Protein AF-A0A922MUN5-F1 (afdb_monomer)

Mean predicted aligned error: 14.91 Å

Nearest PDB structures (foldseek):
  6inr-assembly1_A  TM=4.573E-01  e=9.441E-01  Candidatus Phytoplasma australasiaticum subsp. taiwanense
  1k04-assembly1_A-2  TM=4.665E-01  e=8.458E-01  Homo sapiens

Sequence (350 aa):
MGKPGGRVTRGLVDGVGYLANSLFGVLDERFATQYKKDIETLHNNRDHLLNLIKSQTSIIEAHNNILKRNEEAMNSQFNLLEQHLNATENYLKKLNEAVQQDEALNYFNIMALTSSTILSKLRHIQQMLLDTAINIHHGHVDTRLLPQNQLFQELNIISGQLPQQLSLPVDNIQNQLADIYKLLEVKSRLFDKYFIIEITLPLTGDTPFTIYKTIPIPMIKNNNQSITMKTNSEYVAVNVRKETYMQLTNSDLEHCIKIEPRTYVCSLNKPTRNMRNHQIPCEIGAITNITLSKCIYTSESCNNKWITLQKPNTWLYVCCTDCQLQIICEGRMTTKAIRSTGILEAKKDA

InterPro domains:
  IPR022048 Envelope fusion protein-like [PF12259] (7-131)
  IPR022048 Envelope fusion protein-like [PF12259] (132-346)

Organism: Spodoptera exigua (NCBI:txid7107)

pLDDT: mean 75.35, std 16.23, range [30.28, 93.56]

Structure (mmCIF, N/CA/C/O backbone):
data_AF-A0A922MUN5-F1
#
_entry.id   AF-A0A922MUN5-F1
#
loop_
_atom_site.group_PDB
_atom_site.id
_atom_site.type_symbol
_atom_site.label_atom_id
_atom_site.label_alt_id
_atom_site.label_comp_id
_atom_site.label_asym_id
_atom_site.label_entity_id
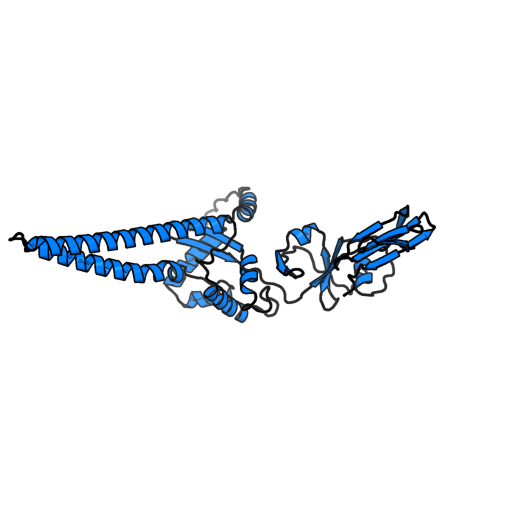_atom_site.label_seq_id
_atom_site.pdbx_PDB_ins_code
_atom_site.Cartn_x
_atom_site.Cartn_y
_atom_site.Cartn_z
_atom_site.occupancy
_atom_site.B_iso_or_equiv
_atom_site.auth_seq_id
_atom_site.auth_comp_id
_atom_site.auth_asym_id
_atom_site.auth_atom_id
_atom_site.pdbx_PDB_model_num
ATOM 1 N N . MET A 1 1 ? 29.794 23.102 46.282 1.00 34.09 1 MET A N 1
ATOM 2 C CA . MET A 1 1 ? 30.516 22.755 45.035 1.00 34.09 1 MET A CA 1
ATOM 3 C C . MET A 1 1 ? 31.206 21.421 45.266 1.00 34.09 1 MET A C 1
ATOM 5 O O . MET A 1 1 ? 31.952 21.342 46.222 1.00 34.09 1 MET A O 1
ATOM 9 N N . GLY A 1 2 ? 31.006 20.314 44.565 1.00 34.59 2 GLY A N 1
ATOM 10 C CA . GLY A 1 2 ? 30.075 19.858 43.537 1.00 34.59 2 GLY A CA 1
ATOM 11 C C . GLY A 1 2 ? 30.327 18.341 43.457 1.00 34.59 2 GLY A C 1
ATOM 12 O O . GLY A 1 2 ? 31.483 17.928 43.406 1.00 34.59 2 GLY A O 1
ATOM 13 N N . LYS A 1 3 ? 29.284 17.508 43.576 1.00 31.95 3 LYS A N 1
ATOM 14 C CA . LYS A 1 3 ? 29.413 16.037 43.557 1.00 31.95 3 LYS A CA 1
ATOM 15 C C . LYS A 1 3 ? 29.781 15.557 42.140 1.00 31.95 3 LYS A C 1
ATOM 17 O O . LYS A 1 3 ? 29.146 16.033 41.199 1.00 31.95 3 LYS A O 1
ATOM 22 N N . PRO A 1 4 ? 30.708 14.598 41.953 1.00 34.88 4 PRO A N 1
ATOM 23 C CA . PRO A 1 4 ? 30.899 13.960 40.658 1.00 34.88 4 PRO A CA 1
ATOM 24 C C . PRO A 1 4 ? 29.798 12.919 40.425 1.00 34.88 4 PRO A C 1
ATOM 26 O O . PRO A 1 4 ? 29.504 12.096 41.293 1.00 34.88 4 PRO A O 1
ATOM 29 N N . GLY A 1 5 ? 29.172 13.001 39.251 1.00 33.09 5 GLY A N 1
ATOM 30 C CA . GLY A 1 5 ? 28.066 12.154 38.821 1.00 33.09 5 GLY A CA 1
ATOM 31 C C . GLY A 1 5 ? 28.480 10.712 38.532 1.00 33.09 5 GLY A C 1
ATOM 32 O O . GLY A 1 5 ? 29.537 10.445 37.958 1.00 33.09 5 GLY A O 1
ATOM 33 N N . GLY A 1 6 ? 27.601 9.785 38.916 1.00 31.17 6 GLY A N 1
ATOM 34 C CA . GLY A 1 6 ? 27.684 8.377 38.550 1.00 31.17 6 GLY A CA 1
ATOM 35 C C . GLY A 1 6 ? 27.505 8.190 37.044 1.00 31.17 6 GLY A C 1
ATOM 36 O O . GLY A 1 6 ? 26.573 8.708 36.432 1.00 31.17 6 GLY A O 1
ATOM 37 N N . ARG A 1 7 ? 28.436 7.449 36.449 1.00 32.41 7 ARG A N 1
ATOM 38 C CA . ARG A 1 7 ? 28.491 7.098 35.031 1.00 32.41 7 ARG A CA 1
ATOM 39 C C . ARG A 1 7 ? 27.521 5.942 34.764 1.00 32.41 7 ARG A C 1
ATOM 41 O O . ARG A 1 7 ? 27.768 4.831 35.220 1.00 32.41 7 ARG A O 1
ATOM 48 N N . VAL A 1 8 ? 26.439 6.191 34.026 1.00 39.06 8 VAL A N 1
ATOM 49 C CA . VAL A 1 8 ? 25.538 5.132 33.537 1.00 39.06 8 VAL A CA 1
ATOM 50 C C . VAL A 1 8 ? 26.217 4.412 32.372 1.00 39.06 8 VAL A C 1
ATOM 52 O O . VAL A 1 8 ? 26.585 5.025 31.366 1.00 39.06 8 VAL A O 1
ATOM 55 N N . THR A 1 9 ? 26.423 3.109 32.522 1.00 34.62 9 THR A N 1
ATOM 56 C CA . THR A 1 9 ? 26.950 2.216 31.489 1.00 34.62 9 THR A CA 1
ATOM 57 C C . THR A 1 9 ? 25.904 2.028 30.387 1.00 34.62 9 THR A C 1
ATOM 59 O O . THR A 1 9 ? 24.801 1.547 30.627 1.00 34.62 9 THR A O 1
ATOM 62 N N . ARG A 1 10 ? 26.240 2.428 29.153 1.00 37.12 10 ARG A N 1
ATOM 63 C CA . ARG A 1 10 ? 25.410 2.189 27.962 1.00 37.12 10 ARG A CA 1
ATOM 64 C C . ARG A 1 10 ? 25.515 0.714 27.571 1.00 37.12 10 ARG A C 1
ATOM 66 O O . ARG A 1 10 ? 26.475 0.315 26.916 1.00 37.12 10 ARG A O 1
ATOM 73 N N . GLY A 1 11 ? 24.557 -0.083 28.038 1.00 30.75 11 GLY A N 1
ATOM 74 C CA . GLY A 1 11 ? 24.383 -1.479 27.651 1.00 30.75 11 GLY A CA 1
ATOM 75 C C . GLY A 1 11 ? 23.870 -1.610 26.216 1.00 30.75 11 GLY A C 1
ATOM 76 O O . GLY A 1 11 ? 23.035 -0.834 25.759 1.00 30.75 11 GLY A O 1
ATOM 77 N N . LEU A 1 12 ? 24.391 -2.615 25.522 1.00 35.00 12 LEU A N 1
ATOM 78 C CA . LEU A 1 12 ? 24.186 -2.967 24.117 1.00 35.00 12 LEU A CA 1
ATOM 79 C C . LEU A 1 12 ? 22.788 -3.586 23.845 1.00 35.00 12 LEU A C 1
ATOM 81 O O . LEU A 1 12 ? 22.695 -4.637 23.221 1.00 35.00 12 LEU A O 1
ATOM 85 N N . VAL A 1 13 ? 21.705 -2.984 24.359 1.00 38.22 13 VAL A N 1
ATOM 86 C CA . VAL A 1 13 ? 20.351 -3.596 24.395 1.00 38.22 13 VAL A CA 1
ATOM 87 C C . VAL A 1 13 ? 19.270 -2.757 23.685 1.00 38.22 13 VAL A C 1
ATOM 89 O O . VAL A 1 13 ? 18.105 -3.120 23.702 1.00 38.22 13 VAL A O 1
ATOM 92 N N . ASP A 1 14 ? 19.618 -1.680 22.976 1.00 34.56 14 ASP A N 1
ATOM 93 C CA . ASP A 1 14 ? 18.612 -0.856 22.260 1.00 34.56 14 ASP A CA 1
ATOM 94 C C . ASP A 1 14 ? 18.357 -1.326 20.804 1.00 34.56 14 ASP A C 1
ATOM 96 O O . ASP A 1 14 ? 17.424 -0.878 20.147 1.00 34.56 14 ASP A O 1
ATOM 100 N N . GLY A 1 15 ? 19.169 -2.256 20.276 1.00 34.44 15 GLY A N 1
ATOM 101 C CA . GLY A 1 15 ? 19.071 -2.715 18.878 1.00 34.44 15 GLY A CA 1
ATOM 102 C C . GLY A 1 15 ? 18.116 -3.892 18.639 1.00 34.44 15 GLY A C 1
ATOM 103 O O . GLY A 1 15 ? 17.514 -3.994 17.574 1.00 34.44 15 GLY A O 1
ATOM 104 N N . VAL A 1 16 ? 17.950 -4.778 19.628 1.00 36.53 16 VAL A N 1
ATOM 105 C CA . VAL A 1 16 ? 17.113 -5.989 19.495 1.00 36.53 16 VAL A CA 1
ATOM 106 C C . VAL A 1 16 ? 15.641 -5.688 19.798 1.00 36.53 16 VAL A C 1
ATOM 108 O O . VAL A 1 16 ? 14.759 -6.246 19.149 1.00 36.53 16 VAL A O 1
ATOM 111 N N . GLY A 1 17 ? 15.364 -4.746 20.708 1.00 30.28 17 GLY A N 1
ATOM 112 C CA . GLY A 1 17 ? 13.998 -4.296 20.998 1.00 30.28 17 GLY A CA 1
ATOM 113 C C . GLY A 1 17 ? 13.318 -3.651 19.787 1.00 30.28 17 GLY A C 1
ATOM 114 O O . GLY A 1 17 ? 12.161 -3.941 19.504 1.00 30.28 17 GLY A O 1
ATOM 115 N N . TYR A 1 18 ? 14.054 -2.859 19.003 1.00 35.09 18 TYR A N 1
ATOM 116 C CA . TYR A 1 18 ? 13.505 -2.161 17.836 1.00 35.09 18 TYR A CA 1
ATOM 117 C C . TYR A 1 18 ? 13.064 -3.119 16.713 1.00 35.09 18 TYR A C 1
ATOM 119 O O . TYR A 1 18 ? 12.024 -2.914 16.089 1.00 35.09 18 TYR A O 1
ATOM 127 N N . LEU A 1 19 ? 13.819 -4.203 16.492 1.00 35.34 19 LEU A N 1
ATOM 128 C CA . LEU A 1 19 ? 13.494 -5.219 15.484 1.00 35.34 19 LEU A CA 1
ATOM 129 C C . LEU A 1 19 ? 12.330 -6.125 15.915 1.00 35.34 19 LEU A C 1
ATOM 131 O O . LEU A 1 19 ? 11.520 -6.512 15.077 1.00 35.34 19 LEU A O 1
ATOM 135 N N . ALA A 1 20 ? 12.200 -6.418 17.213 1.00 32.72 20 ALA A N 1
ATOM 136 C CA . ALA A 1 20 ? 11.061 -7.169 17.742 1.00 32.72 20 ALA A CA 1
ATOM 137 C C . ALA A 1 20 ? 9.752 -6.352 17.694 1.00 32.72 20 ALA A C 1
ATOM 139 O O . ALA A 1 20 ? 8.697 -6.894 17.368 1.00 32.72 20 ALA A O 1
ATOM 140 N N . ASN A 1 21 ? 9.809 -5.037 17.926 1.00 43.62 21 ASN A N 1
ATOM 141 C CA . ASN A 1 21 ? 8.623 -4.169 17.925 1.00 43.62 21 ASN A CA 1
ATOM 142 C C . ASN A 1 21 ? 7.917 -4.107 16.559 1.00 43.62 21 ASN A C 1
ATOM 144 O O . ASN A 1 21 ? 6.692 -4.014 16.502 1.00 43.62 21 ASN A O 1
ATOM 148 N N . SER A 1 22 ? 8.673 -4.201 15.459 1.00 40.44 22 SER A N 1
ATOM 149 C CA . SER A 1 22 ? 8.108 -4.221 14.103 1.00 40.44 22 SER A CA 1
ATOM 150 C C . SER A 1 22 ? 7.504 -5.574 13.716 1.00 40.44 22 SER A C 1
ATOM 152 O O . SER A 1 22 ? 6.628 -5.602 12.858 1.00 40.44 22 SER A O 1
ATOM 154 N N . LEU A 1 23 ? 7.966 -6.682 14.310 1.00 35.25 23 LEU A N 1
ATOM 155 C CA . LEU A 1 23 ? 7.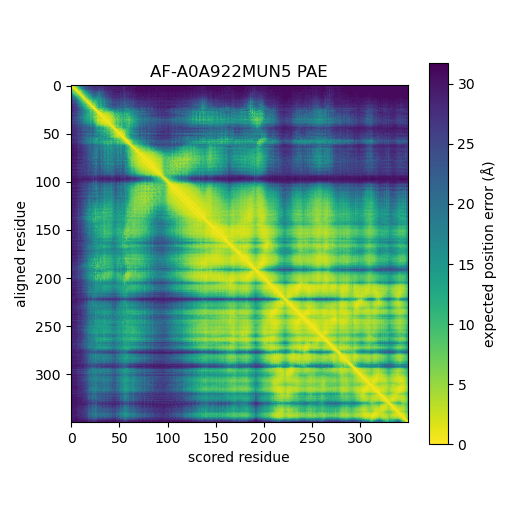516 -8.035 13.958 1.00 35.25 23 LEU A CA 1
ATOM 156 C C . LEU A 1 23 ? 6.320 -8.523 14.791 1.00 35.25 23 LEU A C 1
ATOM 158 O O . LEU A 1 23 ? 5.617 -9.428 14.357 1.00 35.25 23 LEU A O 1
ATOM 162 N N . PHE A 1 24 ? 6.106 -7.949 15.980 1.00 40.88 24 PHE A N 1
ATOM 163 C CA . PHE A 1 24 ? 5.135 -8.457 16.961 1.00 40.88 24 PHE A CA 1
ATOM 164 C C . PHE A 1 24 ? 4.047 -7.448 17.364 1.00 40.88 24 PHE A C 1
ATOM 166 O O . PHE A 1 24 ? 3.295 -7.708 18.300 1.00 40.88 24 PHE A O 1
ATOM 173 N N . GLY A 1 25 ? 3.960 -6.287 16.702 1.00 42.75 25 GLY A N 1
ATOM 174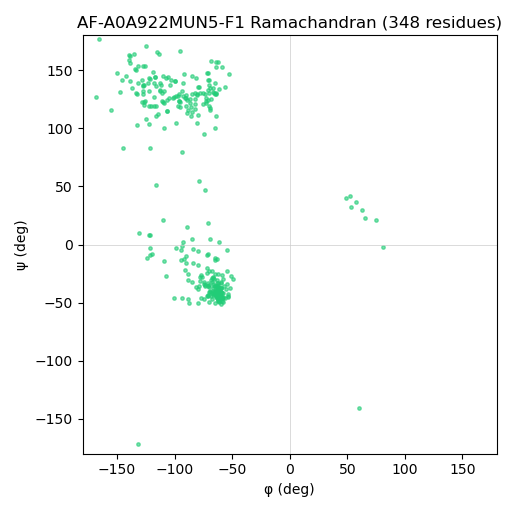 C CA . GLY A 1 25 ? 2.900 -5.300 16.967 1.00 42.75 25 GLY A CA 1
ATOM 175 C C . GLY A 1 25 ? 2.950 -4.667 18.368 1.00 42.75 25 GLY A C 1
ATOM 176 O O . GLY A 1 25 ? 1.934 -4.182 18.871 1.00 42.75 25 GLY A O 1
ATOM 177 N N . VAL A 1 26 ? 4.120 -4.678 19.017 1.00 51.03 26 VAL A N 1
ATOM 178 C CA . VAL A 1 26 ? 4.314 -4.157 20.378 1.00 51.03 26 VAL A CA 1
ATOM 179 C C . VAL A 1 26 ? 4.605 -2.656 20.323 1.00 51.03 26 VAL A C 1
ATOM 181 O O . VAL A 1 26 ? 5.537 -2.213 19.651 1.00 51.03 26 VAL A O 1
ATOM 184 N N . LEU A 1 27 ? 3.807 -1.869 21.050 1.00 47.41 27 LEU A N 1
ATOM 185 C CA . LEU A 1 27 ? 3.973 -0.417 21.170 1.00 47.41 27 LEU A CA 1
ATOM 186 C C . LEU A 1 27 ? 5.282 -0.057 21.900 1.00 47.41 27 LEU A C 1
ATOM 188 O O . LEU A 1 27 ? 5.537 -0.548 23.009 1.00 47.41 27 LEU A O 1
ATOM 192 N N . ASP A 1 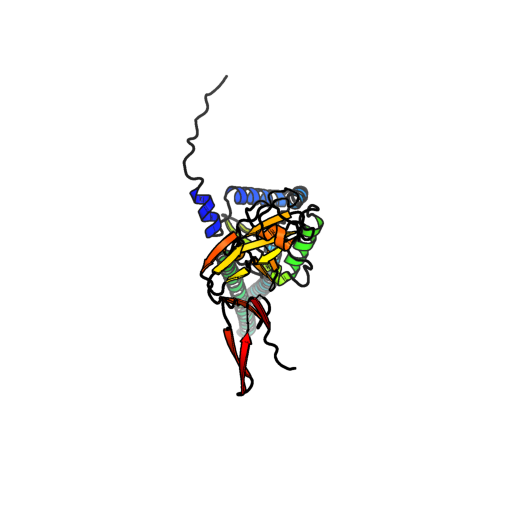28 ? 6.072 0.847 21.311 1.00 60.38 28 ASP A N 1
ATOM 193 C CA . ASP A 1 28 ? 7.330 1.353 21.881 1.00 60.38 28 ASP A CA 1
ATOM 194 C C . ASP A 1 28 ? 7.110 1.955 23.281 1.00 60.38 28 ASP A C 1
ATOM 196 O O . ASP A 1 28 ? 6.158 2.693 23.523 1.00 60.38 28 ASP A O 1
ATOM 200 N N . GLU A 1 29 ? 7.994 1.639 24.228 1.00 55.75 29 GLU A N 1
ATOM 201 C CA . GLU A 1 29 ? 7.862 2.033 25.636 1.00 55.75 29 GLU A CA 1
ATOM 202 C C . GLU A 1 29 ? 7.867 3.548 25.865 1.00 55.75 29 GLU A C 1
ATOM 204 O O . GLU A 1 29 ? 7.135 4.042 26.729 1.00 55.75 29 GLU A O 1
ATOM 209 N N . ARG A 1 30 ? 8.637 4.306 25.079 1.00 60.25 30 ARG A N 1
ATOM 210 C CA . ARG A 1 30 ? 8.709 5.768 25.207 1.00 60.25 30 ARG A CA 1
ATOM 211 C C . ARG A 1 30 ? 7.414 6.399 24.708 1.00 60.25 30 ARG A C 1
ATOM 213 O O . ARG A 1 30 ? 6.853 7.250 25.395 1.00 60.25 30 ARG A O 1
ATOM 220 N N . PHE A 1 31 ? 6.911 5.922 23.568 1.00 59.31 31 PHE A N 1
ATOM 221 C CA . PHE A 1 31 ? 5.616 6.338 23.026 1.00 59.31 31 PHE A CA 1
ATOM 222 C C . PHE A 1 31 ? 4.478 5.994 23.986 1.00 59.31 31 PHE A C 1
ATOM 224 O O . PHE A 1 31 ? 3.677 6.853 24.340 1.00 59.31 31 PHE A O 1
ATOM 231 N N . ALA A 1 32 ? 4.449 4.765 24.488 1.00 58.78 32 ALA A N 1
ATOM 232 C CA . ALA A 1 32 ? 3.386 4.291 25.358 1.00 58.78 32 ALA A CA 1
ATOM 233 C C . ALA A 1 32 ? 3.333 5.055 26.702 1.00 58.78 32 ALA A C 1
ATOM 235 O O . ALA A 1 32 ? 2.255 5.352 27.218 1.00 58.78 32 ALA A O 1
ATOM 236 N N . THR A 1 33 ? 4.495 5.435 27.245 1.00 65.06 33 THR A N 1
ATOM 237 C CA . THR A 1 33 ? 4.592 6.262 28.460 1.00 65.06 33 THR A CA 1
ATOM 238 C C . THR A 1 33 ? 4.123 7.698 28.215 1.00 65.06 33 THR A C 1
ATOM 240 O O . THR A 1 33 ? 3.431 8.271 29.059 1.00 65.06 33 THR A O 1
ATOM 243 N N . GLN A 1 34 ? 4.460 8.271 27.055 1.00 68.00 34 GLN A N 1
ATOM 244 C CA . GLN A 1 34 ? 4.007 9.602 26.653 1.00 68.00 34 GLN A CA 1
ATOM 245 C C . GLN A 1 34 ? 2.478 9.643 26.498 1.00 68.00 34 GLN A C 1
ATOM 247 O O . GLN A 1 34 ? 1.835 10.495 27.104 1.00 68.00 34 GLN A O 1
ATOM 252 N N . TYR A 1 35 ? 1.879 8.654 25.827 1.00 66.75 35 TYR A N 1
ATOM 253 C CA . TYR A 1 35 ? 0.423 8.560 25.677 1.00 66.75 35 TYR A CA 1
ATOM 254 C C . TYR A 1 35 ? -0.319 8.384 26.999 1.00 66.75 35 TYR A C 1
ATOM 256 O O . TYR A 1 35 ? -1.348 9.022 27.209 1.00 66.75 35 TYR A O 1
ATOM 264 N N . LYS A 1 36 ? 0.203 7.567 27.925 1.00 66.38 36 LYS A N 1
ATOM 265 C CA . LYS A 1 36 ? -0.374 7.453 29.273 1.00 66.38 36 LYS A CA 1
ATOM 266 C C . LYS A 1 36 ? -0.447 8.824 29.949 1.00 66.38 36 LYS A C 1
ATOM 268 O O . LYS A 1 36 ? -1.486 9.188 30.495 1.00 66.38 36 LYS A O 1
ATOM 273 N N . LYS A 1 37 ? 0.640 9.595 29.873 1.00 69.69 37 LYS A N 1
ATOM 274 C CA . LYS A 1 37 ? 0.702 10.950 30.424 1.00 69.69 37 LYS A CA 1
ATOM 275 C C . LYS A 1 37 ? -0.269 11.895 29.714 1.00 69.69 37 LYS A C 1
ATOM 277 O O . LYS A 1 37 ? -0.914 12.702 30.379 1.00 69.69 37 LYS A O 1
ATOM 282 N N . ASP A 1 38 ? -0.403 11.789 28.396 1.00 64.12 38 ASP A N 1
ATOM 283 C CA . ASP A 1 38 ? -1.321 12.620 27.613 1.00 64.12 38 ASP A CA 1
ATOM 284 C C . ASP A 1 38 ? -2.792 12.320 27.941 1.00 64.12 38 ASP A C 1
ATOM 286 O O . ASP A 1 38 ? -3.563 13.258 28.139 1.00 64.12 38 ASP A O 1
ATOM 290 N N . ILE A 1 39 ? -3.164 11.047 28.126 1.00 62.94 39 ILE A N 1
ATOM 291 C CA . ILE A 1 39 ? -4.498 10.620 28.590 1.00 62.94 39 ILE A CA 1
ATOM 292 C C . ILE A 1 39 ? -4.788 11.159 30.000 1.00 62.94 39 ILE A C 1
ATOM 294 O O . ILE A 1 39 ? -5.838 11.758 30.236 1.00 62.94 39 ILE A O 1
ATOM 298 N N . GLU A 1 40 ? -3.841 11.012 30.933 1.00 65.81 40 GLU A N 1
ATOM 299 C CA . GLU A 1 40 ? -3.965 11.539 32.301 1.00 65.81 40 GLU A CA 1
ATOM 300 C C . GLU A 1 40 ? -4.052 13.080 32.325 1.00 65.81 40 GLU A C 1
ATOM 302 O O . GLU A 1 40 ? -4.720 13.659 33.185 1.00 65.81 40 GLU A O 1
ATOM 307 N N . THR A 1 41 ? -3.420 13.762 31.365 1.00 61.09 41 THR A N 1
ATOM 308 C CA . THR A 1 41 ? -3.437 15.231 31.255 1.00 61.09 41 THR A CA 1
ATOM 309 C C . THR A 1 41 ? -4.717 15.743 30.583 1.00 61.09 41 THR A C 1
ATOM 311 O O . THR A 1 41 ? -5.262 16.753 31.024 1.00 61.09 41 THR A O 1
ATOM 314 N N . LEU A 1 42 ? -5.254 15.038 29.579 1.00 58.19 42 LEU A N 1
ATOM 315 C CA . LEU A 1 42 ? -6.521 15.373 28.906 1.00 58.19 42 LEU A CA 1
ATOM 316 C C . LEU A 1 42 ? -7.726 15.317 29.837 1.00 58.19 42 LEU A C 1
ATOM 318 O O . LEU A 1 42 ? -8.614 16.160 29.731 1.00 58.19 42 LEU A O 1
ATOM 322 N N . HIS A 1 43 ? -7.734 14.365 30.774 1.00 54.97 43 HIS A N 1
ATOM 323 C CA . HIS A 1 43 ? -8.772 14.282 31.800 1.00 54.97 43 HIS A CA 1
ATOM 324 C C . HIS A 1 43 ? -8.851 15.566 32.648 1.00 54.97 43 HIS A C 1
ATOM 326 O O . HIS A 1 43 ? -9.911 15.911 33.163 1.00 54.97 43 HIS A O 1
ATOM 332 N N . ASN A 1 44 ? -7.738 16.302 32.746 1.00 54.22 44 ASN A N 1
ATOM 333 C CA . ASN A 1 44 ? -7.591 17.474 33.602 1.00 54.22 44 ASN A CA 1
ATOM 334 C C . ASN A 1 44 ? -7.508 18.808 32.835 1.00 54.22 44 ASN A C 1
ATOM 336 O O . ASN A 1 44 ? -7.629 19.860 33.462 1.00 54.22 44 ASN A O 1
ATOM 340 N N . ASN A 1 45 ? -7.282 18.813 31.511 1.00 52.94 45 ASN A N 1
ATOM 341 C CA . ASN A 1 45 ? -7.047 20.051 30.763 1.00 52.94 45 ASN A CA 1
ATOM 342 C C . ASN A 1 45 ? -7.398 19.954 29.259 1.00 52.94 45 ASN A C 1
ATOM 344 O O . ASN A 1 45 ? -6.751 19.231 28.500 1.00 52.94 45 ASN A O 1
ATOM 348 N N . ARG A 1 46 ? -8.396 20.732 28.807 1.00 44.38 46 ARG A N 1
ATOM 349 C CA . ARG A 1 46 ? -8.892 20.740 27.411 1.00 44.38 46 ARG A CA 1
ATOM 350 C C . ARG A 1 46 ? -7.926 21.380 26.405 1.00 44.38 46 ARG A C 1
ATOM 352 O O . ARG A 1 46 ? -7.957 21.005 25.236 1.00 44.38 46 ARG A O 1
ATOM 359 N N . ASP A 1 47 ? -7.036 22.274 26.836 1.00 50.84 47 ASP A N 1
ATOM 360 C CA . ASP A 1 47 ? -6.081 22.949 25.938 1.00 50.84 47 ASP A CA 1
ATOM 361 C C . ASP A 1 47 ? -4.984 22.007 25.409 1.00 50.84 47 ASP A C 1
ATOM 363 O O . ASP A 1 47 ? -4.420 22.232 24.337 1.00 50.84 47 ASP A O 1
ATOM 367 N N . HIS A 1 48 ? -4.716 20.902 26.116 1.00 51.94 48 HIS A N 1
ATOM 368 C CA . HIS A 1 48 ? -3.760 19.872 25.688 1.00 51.94 48 HIS A CA 1
ATOM 369 C C . HIS A 1 48 ? -4.226 19.130 24.426 1.00 51.94 48 HIS A C 1
ATOM 371 O O . HIS A 1 48 ? -3.417 18.729 23.592 1.00 51.94 48 HIS A O 1
ATOM 377 N N . LEU A 1 49 ? -5.544 19.045 24.230 1.00 48.44 49 LEU A N 1
ATOM 378 C CA . LEU A 1 49 ? -6.180 18.433 23.063 1.00 48.44 49 LEU A CA 1
ATOM 379 C C . LEU A 1 49 ? -5.807 19.184 21.773 1.00 48.44 49 LEU A C 1
ATOM 381 O O . LEU A 1 49 ? -5.501 18.560 20.761 1.00 48.44 49 LEU A O 1
ATOM 385 N N . LEU A 1 50 ? -5.707 20.518 21.826 1.00 44.31 50 LEU A N 1
ATOM 386 C CA . LEU A 1 50 ? -5.266 21.334 20.688 1.00 44.31 50 LEU A CA 1
ATOM 387 C C . LEU A 1 50 ? -3.797 21.088 20.315 1.00 44.31 50 LEU A C 1
ATOM 389 O O . LEU A 1 50 ? -3.436 21.239 19.150 1.00 44.31 50 LEU A O 1
ATOM 393 N N . ASN A 1 51 ? -2.946 20.713 21.272 1.00 55.19 51 ASN A N 1
ATOM 394 C CA . ASN A 1 51 ? -1.539 20.408 21.006 1.00 55.19 51 ASN A CA 1
ATOM 395 C C . ASN A 1 51 ? -1.352 19.004 20.415 1.00 55.19 51 ASN A C 1
ATOM 397 O O . ASN A 1 51 ? -0.523 18.844 19.524 1.00 55.19 51 ASN A O 1
ATOM 401 N N . LEU A 1 52 ? -2.152 18.025 20.846 1.00 51.50 52 LEU A N 1
ATOM 402 C CA . LEU A 1 52 ? -2.155 16.663 20.288 1.00 51.50 52 LEU A CA 1
ATOM 403 C C . LEU A 1 52 ? -2.718 16.632 18.862 1.00 51.50 52 LEU A C 1
ATOM 405 O O . LEU A 1 52 ? -2.141 16.026 17.962 1.00 51.50 52 LEU A O 1
ATOM 409 N N . ILE A 1 53 ? -3.784 17.396 18.624 1.00 50.19 53 ILE A N 1
ATOM 410 C CA . ILE A 1 53 ? -4.317 17.632 17.281 1.00 50.19 53 ILE A CA 1
ATOM 411 C C . ILE A 1 53 ? -3.234 18.251 16.374 1.00 50.19 53 ILE A C 1
ATOM 413 O O . ILE A 1 53 ? -2.997 17.772 15.268 1.00 50.19 53 ILE A O 1
ATOM 417 N N . LYS A 1 54 ? -2.498 19.265 16.858 1.00 50.31 54 LYS A N 1
ATOM 418 C CA . LYS A 1 54 ? -1.368 19.868 16.120 1.00 50.31 54 LYS A CA 1
ATOM 419 C C . LYS A 1 54 ? -0.218 18.893 15.840 1.00 50.31 54 LYS A C 1
ATOM 421 O O . LYS A 1 54 ? 0.509 19.110 14.875 1.00 50.31 54 LYS A O 1
ATOM 426 N N . SER A 1 55 ? -0.039 17.844 16.646 1.00 52.84 55 SER A N 1
ATOM 427 C CA . SER A 1 55 ? 0.960 16.790 16.417 1.00 52.84 55 SER A CA 1
ATOM 428 C C . SER A 1 55 ? 0.445 15.630 15.560 1.00 52.84 55 SER A C 1
ATOM 430 O O . SER A 1 55 ? 1.097 14.591 15.518 1.00 52.84 55 SER A O 1
ATOM 432 N N . GLN A 1 56 ? -0.689 15.803 14.864 1.00 53.75 56 GLN A N 1
ATOM 433 C CA . GLN A 1 56 ? -1.316 14.782 14.010 1.00 53.75 56 GLN A CA 1
ATOM 434 C C . GLN A 1 56 ? -1.756 13.535 14.791 1.00 53.75 56 GLN A C 1
ATOM 436 O O . GLN A 1 56 ? -1.791 12.427 14.261 1.00 53.75 56 GLN A O 1
ATOM 441 N N . THR A 1 57 ? -2.097 13.713 16.066 1.00 58.22 57 THR A N 1
ATOM 442 C CA . THR A 1 57 ? -2.501 12.637 16.965 1.00 58.22 57 THR A CA 1
ATOM 443 C C . THR A 1 57 ? -3.949 12.854 17.389 1.00 58.22 57 THR A C 1
ATOM 445 O O . THR A 1 57 ? -4.246 13.776 18.147 1.00 58.22 57 THR A O 1
ATOM 448 N N . SER A 1 58 ? -4.857 11.998 16.913 1.00 56.59 58 SER A N 1
ATOM 449 C CA . SER A 1 58 ? -6.230 11.949 17.429 1.00 56.59 58 SER A CA 1
ATOM 450 C C . SER A 1 58 ? -6.329 10.894 18.526 1.00 56.59 58 SER A C 1
ATOM 452 O O . SER A 1 58 ? -5.843 9.774 18.365 1.00 56.59 58 SER A O 1
ATOM 454 N N . ILE A 1 59 ? -6.942 11.254 19.654 1.00 59.69 59 ILE A N 1
ATOM 455 C CA . ILE A 1 59 ? -7.182 10.329 20.763 1.00 59.69 59 ILE A CA 1
ATOM 456 C C . ILE A 1 59 ? -8.659 9.981 20.774 1.00 59.69 59 ILE A C 1
ATOM 458 O O . ILE A 1 59 ? -9.517 10.825 21.031 1.00 59.69 59 ILE A O 1
ATOM 462 N N . ILE A 1 60 ? -8.929 8.705 20.523 1.00 56.97 60 ILE A N 1
ATOM 463 C CA . ILE A 1 60 ? -10.270 8.144 20.502 1.00 56.97 60 ILE A CA 1
ATOM 464 C C . ILE A 1 60 ? -10.458 7.302 21.758 1.00 56.97 60 ILE A C 1
ATOM 466 O O . ILE A 1 60 ? -9.823 6.262 21.930 1.00 56.97 60 ILE A O 1
ATOM 470 N N . GLU A 1 61 ? -11.368 7.720 22.631 1.00 57.00 61 GLU A N 1
ATOM 471 C CA . GLU A 1 61 ? -11.755 6.906 23.777 1.00 57.00 61 GLU A CA 1
ATOM 472 C C . GLU A 1 61 ? -12.769 5.835 23.341 1.00 57.00 61 GLU A C 1
ATOM 474 O O . GLU A 1 61 ? -13.951 6.111 23.116 1.00 57.00 61 GLU A O 1
ATOM 479 N N . ALA A 1 62 ? -12.311 4.584 23.228 1.00 50.75 62 ALA A N 1
ATOM 480 C CA . ALA A 1 62 ? -13.140 3.444 22.818 1.00 50.75 62 ALA A CA 1
ATOM 481 C C . ALA A 1 62 ? -14.298 3.128 23.792 1.00 50.75 62 ALA A C 1
ATOM 483 O O . ALA A 1 62 ? -15.229 2.403 23.419 1.00 50.75 62 ALA A O 1
ATOM 484 N N . HIS A 1 63 ? -14.294 3.713 25.004 1.00 48.34 63 HIS A N 1
ATOM 485 C CA . HIS A 1 63 ? -15.426 3.655 25.939 1.00 48.34 63 HIS A CA 1
ATOM 486 C C . HIS A 1 63 ? -16.731 4.088 25.259 1.00 48.34 63 HIS A C 1
ATOM 488 O O . HIS A 1 63 ? -17.765 3.462 25.465 1.00 48.34 63 HIS A O 1
ATOM 494 N N . ASN A 1 64 ? -16.688 5.081 24.364 1.00 49.28 64 ASN A N 1
ATOM 495 C CA . ASN A 1 64 ? -17.887 5.606 23.702 1.00 49.28 64 ASN A CA 1
ATOM 496 C C . ASN A 1 64 ? -18.569 4.626 22.728 1.0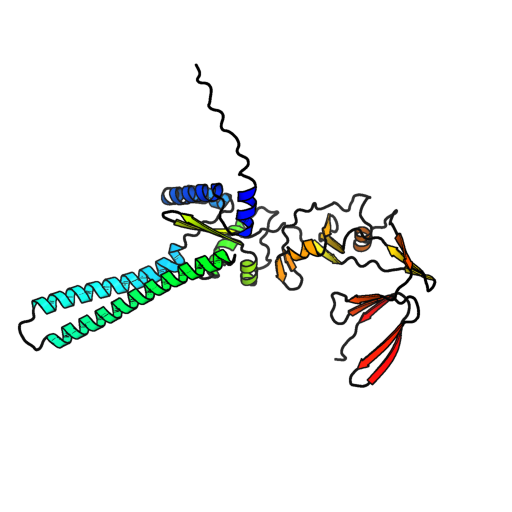0 49.28 64 ASN A C 1
ATOM 498 O O . ASN A 1 64 ? -19.785 4.707 22.554 1.00 49.28 64 ASN A O 1
ATOM 502 N N . AS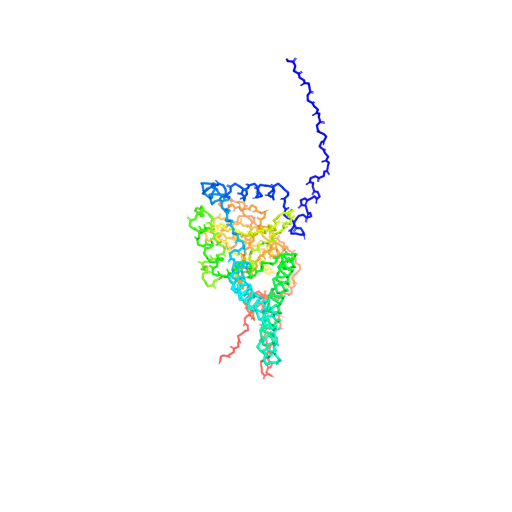N A 1 65 ? -17.838 3.704 22.096 1.00 53.78 65 ASN A N 1
ATOM 503 C CA . ASN A 1 65 ? -18.417 2.841 21.058 1.00 53.78 65 ASN A CA 1
ATOM 504 C C . ASN A 1 65 ? -18.926 1.507 21.592 1.00 53.78 65 ASN A C 1
ATOM 506 O O . ASN A 1 65 ? -20.019 1.072 21.224 1.00 53.78 65 ASN A O 1
ATOM 510 N N . ILE A 1 66 ? -18.121 0.852 22.431 1.00 57.50 66 ILE A N 1
ATOM 511 C CA . ILE A 1 66 ? -18.383 -0.521 22.881 1.00 57.50 66 ILE A CA 1
ATOM 512 C C . ILE A 1 66 ? -18.992 -0.526 24.277 1.00 57.50 66 ILE A C 1
ATOM 514 O O . ILE A 1 66 ? -19.972 -1.232 24.517 1.00 57.50 66 ILE A O 1
ATOM 518 N N . LEU A 1 67 ? -18.424 0.250 25.200 1.00 54.09 67 LEU A N 1
ATOM 519 C CA . LEU A 1 67 ? -18.856 0.235 26.593 1.00 54.09 67 LEU A CA 1
ATOM 520 C C . LEU A 1 67 ? -20.123 1.064 26.770 1.00 54.09 67 LEU A C 1
ATOM 522 O O . LEU A 1 67 ? -21.104 0.506 27.226 1.00 54.09 67 LEU A O 1
ATOM 526 N N . LYS A 1 68 ? -20.187 2.306 26.283 1.00 57.97 68 LYS A N 1
ATOM 527 C CA . LYS A 1 68 ? -21.339 3.202 26.479 1.00 57.97 68 LYS A CA 1
ATOM 528 C C . LYS A 1 68 ? -22.667 2.661 25.930 1.00 57.97 68 LYS A C 1
ATOM 530 O O . LYS A 1 68 ? -23.678 2.695 26.624 1.00 57.97 68 LYS A O 1
ATOM 535 N N . ARG A 1 69 ? -22.674 2.096 24.711 1.00 60.53 69 ARG A N 1
ATOM 536 C CA . ARG A 1 69 ? -23.884 1.464 24.132 1.00 60.53 69 ARG A CA 1
ATOM 537 C C . ARG A 1 69 ? -24.367 0.275 24.961 1.00 60.53 69 ARG A C 1
ATOM 539 O O . ARG A 1 69 ? -25.569 0.069 25.113 1.00 60.53 69 ARG A O 1
ATOM 546 N N . ASN A 1 70 ? -23.431 -0.515 25.483 1.00 62.44 70 ASN A N 1
ATOM 547 C CA . ASN A 1 70 ? -23.759 -1.649 26.336 1.00 62.44 70 ASN A CA 1
ATOM 548 C C . ASN A 1 70 ? -24.112 -1.210 27.761 1.00 62.44 70 ASN A C 1
ATOM 550 O O . ASN A 1 70 ? -24.960 -1.842 28.377 1.00 62.44 70 ASN A O 1
ATOM 554 N N . GLU A 1 71 ? -23.516 -0.126 28.246 1.00 61.31 71 GLU A N 1
ATOM 555 C CA . GLU A 1 71 ? -23.680 0.460 29.572 1.00 61.31 71 GLU A CA 1
ATOM 556 C C . GLU A 1 71 ? -25.082 1.037 29.749 1.00 61.31 71 GLU A C 1
ATOM 558 O O . GLU A 1 71 ? -25.739 0.693 30.720 1.00 61.31 71 GLU A O 1
ATOM 563 N N . GLU A 1 72 ? -25.604 1.813 28.795 1.00 66.44 72 GLU A N 1
ATOM 564 C CA . GLU A 1 72 ? -26.985 2.322 28.861 1.00 66.44 72 GLU A CA 1
ATOM 565 C C . GLU A 1 72 ? -28.006 1.172 28.919 1.00 66.44 72 GLU A C 1
ATOM 567 O O . GLU A 1 72 ? -28.909 1.151 29.761 1.00 66.44 72 GLU A O 1
ATOM 572 N N . ALA A 1 73 ? -27.821 0.159 28.068 1.00 66.44 73 ALA A N 1
ATOM 573 C CA . ALA A 1 73 ? -28.691 -1.010 28.029 1.00 66.44 73 ALA A CA 1
ATOM 574 C C . ALA A 1 73 ? -28.522 -1.926 29.258 1.00 66.44 73 ALA A C 1
ATOM 576 O O . ALA A 1 73 ? -29.493 -2.551 29.681 1.00 66.44 73 ALA A O 1
ATOM 577 N N . MET A 1 74 ? -27.315 -2.038 29.823 1.00 65.00 74 MET A N 1
ATOM 578 C CA . MET A 1 74 ? -27.061 -2.763 31.075 1.00 65.00 74 MET A CA 1
ATOM 579 C C . MET A 1 74 ? -27.636 -2.013 32.267 1.00 65.00 74 MET A C 1
ATOM 581 O O . MET A 1 74 ? -28.291 -2.637 33.087 1.00 65.00 74 MET A O 1
ATOM 585 N N . ASN A 1 75 ? -27.462 -0.696 32.351 1.00 69.88 75 ASN A N 1
ATOM 586 C CA . ASN A 1 75 ? -27.985 0.125 33.440 1.00 69.88 75 ASN A CA 1
ATOM 587 C C . ASN A 1 75 ? -29.511 0.064 33.486 1.00 69.88 75 ASN A C 1
ATOM 589 O O . ASN A 1 75 ? -30.083 -0.128 34.553 1.00 69.88 75 ASN A O 1
ATOM 593 N N . SER A 1 76 ? -30.184 0.121 32.332 1.00 75.00 76 SER A N 1
ATOM 594 C CA . SER A 1 76 ? -31.631 -0.115 32.269 1.00 75.00 76 SER A CA 1
ATOM 595 C C . SER A 1 76 ? -32.019 -1.503 32.801 1.00 75.00 76 SER A C 1
ATOM 597 O O . SER A 1 76 ? -32.983 -1.621 33.556 1.00 75.00 76 SER A O 1
ATOM 599 N N . GLN A 1 77 ? -31.253 -2.545 32.462 1.00 72.56 77 GLN A N 1
ATOM 600 C CA . GLN A 1 77 ? -31.496 -3.913 32.930 1.00 72.56 77 GLN A CA 1
ATOM 601 C C . GLN A 1 77 ? -31.177 -4.105 34.419 1.00 72.56 77 GLN A C 1
ATOM 603 O O . GLN A 1 77 ? -31.896 -4.835 35.094 1.00 72.56 77 GLN A O 1
ATOM 608 N N . PHE A 1 78 ? -30.151 -3.439 34.950 1.00 72.25 78 PHE A N 1
ATOM 609 C CA . PHE A 1 78 ? -29.838 -3.433 36.378 1.00 72.25 78 PHE A CA 1
ATOM 610 C C . PHE A 1 78 ? -30.904 -2.696 37.182 1.00 72.25 78 PHE A C 1
ATOM 612 O O . PHE A 1 78 ? -31.341 -3.215 38.202 1.00 72.25 78 PHE A O 1
ATOM 619 N N . ASN A 1 79 ? -31.391 -1.556 36.692 1.00 75.25 79 ASN A N 1
ATOM 620 C CA . ASN A 1 79 ? -32.490 -0.835 37.331 1.00 75.25 79 ASN A CA 1
ATOM 621 C C . ASN A 1 79 ? -33.763 -1.697 37.377 1.00 75.25 79 ASN A C 1
ATOM 623 O O . ASN A 1 79 ? -34.450 -1.735 38.395 1.00 75.25 79 ASN A O 1
ATOM 627 N N . LEU A 1 80 ? -34.064 -2.429 36.297 1.00 74.19 80 LEU A N 1
ATOM 628 C CA . LEU A 1 80 ? -35.182 -3.377 36.261 1.00 74.19 80 LEU A CA 1
ATOM 629 C C . LEU A 1 80 ? -34.976 -4.527 37.266 1.00 74.19 80 LEU A C 1
ATOM 631 O O . LEU A 1 80 ? -35.897 -4.894 37.994 1.00 74.19 80 LEU A O 1
ATOM 635 N N . LEU A 1 81 ? -33.759 -5.076 37.334 1.00 70.88 81 LEU A N 1
ATOM 636 C CA . LEU A 1 81 ? -33.389 -6.118 38.293 1.00 70.88 81 LEU A CA 1
ATOM 637 C C . LEU A 1 81 ? -33.581 -5.638 39.739 1.00 70.88 81 LEU A C 1
ATOM 639 O O . LEU A 1 81 ? -34.166 -6.355 40.545 1.00 70.88 81 LEU A O 1
ATOM 643 N N . GLU A 1 82 ? -33.124 -4.429 40.059 1.00 74.31 82 GLU A N 1
ATOM 644 C CA . GLU A 1 82 ? -33.248 -3.818 41.383 1.00 74.31 82 GLU A CA 1
ATOM 645 C C . GLU A 1 82 ? -34.717 -3.592 41.768 1.00 74.31 82 GLU A C 1
ATOM 647 O O . GLU A 1 82 ? -35.135 -3.931 42.876 1.00 74.31 82 GLU A O 1
ATOM 652 N N . GLN A 1 83 ? -35.536 -3.098 40.835 1.00 79.00 83 GLN A N 1
ATOM 653 C CA . GLN A 1 83 ? -36.979 -2.954 41.043 1.00 79.00 83 GLN A CA 1
ATOM 654 C C . GLN A 1 83 ? -37.644 -4.299 41.356 1.00 79.00 83 GLN A C 1
ATOM 656 O O . GLN A 1 83 ? -38.425 -4.397 42.305 1.00 79.00 83 GLN A O 1
ATOM 661 N N . HIS A 1 84 ? -37.317 -5.347 40.594 1.00 74.94 84 HIS A N 1
ATOM 662 C CA . HIS A 1 84 ? -37.871 -6.680 40.816 1.00 74.94 84 HIS A CA 1
ATOM 663 C C . HIS A 1 84 ? -37.351 -7.338 42.097 1.00 74.94 84 HIS A C 1
ATOM 665 O O . HIS A 1 84 ? -38.127 -8.004 42.779 1.00 74.94 84 HIS A O 1
ATOM 671 N N . LEU A 1 85 ? -36.091 -7.114 42.477 1.00 73.44 85 LEU A N 1
ATOM 672 C CA . LEU A 1 85 ? -35.534 -7.553 43.760 1.00 73.44 85 LEU A CA 1
ATOM 673 C C . LEU A 1 85 ? -36.299 -6.942 44.936 1.00 73.44 85 LEU A C 1
ATOM 675 O O . LEU A 1 85 ? -36.792 -7.673 45.794 1.00 73.44 85 LEU A O 1
ATOM 679 N N . ASN A 1 86 ? -36.479 -5.620 44.923 1.00 75.81 86 ASN A N 1
ATOM 680 C CA . ASN A 1 86 ? -37.205 -4.901 45.968 1.00 75.81 86 ASN A CA 1
ATOM 681 C C . ASN A 1 86 ? -38.678 -5.334 46.040 1.00 75.81 86 ASN A C 1
ATOM 683 O O . ASN A 1 86 ? -39.232 -5.501 47.128 1.00 75.81 86 ASN A O 1
ATOM 687 N N . ALA A 1 87 ? -39.324 -5.552 44.889 1.00 75.56 87 ALA A N 1
ATOM 688 C CA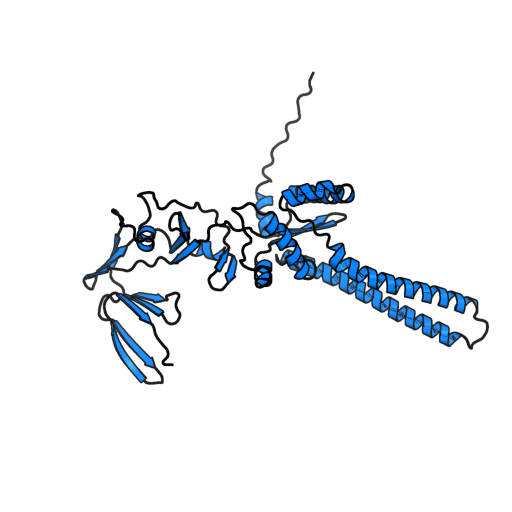 . ALA A 1 87 ? -40.683 -6.084 44.841 1.00 75.56 87 ALA A CA 1
ATOM 689 C C . ALA A 1 87 ? -40.746 -7.489 45.458 1.00 75.56 87 ALA A C 1
ATOM 691 O O . ALA A 1 87 ? -41.571 -7.732 46.336 1.00 75.56 87 ALA A O 1
ATOM 692 N N . THR A 1 88 ? -39.837 -8.383 45.061 1.00 69.44 88 THR A N 1
ATOM 693 C CA . THR A 1 88 ? -39.770 -9.760 45.570 1.00 69.44 88 THR A CA 1
ATOM 694 C C . THR A 1 88 ? -39.545 -9.783 47.082 1.00 69.44 88 THR A C 1
ATOM 696 O O . THR A 1 88 ? -40.260 -10.487 47.788 1.00 69.44 88 THR A O 1
ATOM 699 N N . GLU A 1 89 ? -38.626 -8.970 47.612 1.00 71.81 89 GLU A N 1
ATOM 700 C CA . GLU A 1 89 ? -38.389 -8.857 49.058 1.00 71.81 89 GLU A CA 1
ATOM 701 C C . GLU A 1 89 ? -39.644 -8.379 49.808 1.00 71.81 89 GLU A C 1
ATOM 703 O O . GLU A 1 89 ? -40.004 -8.927 50.853 1.00 71.81 89 GLU A O 1
ATOM 708 N N . ASN A 1 90 ? -40.353 -7.390 49.257 1.00 72.94 90 ASN A N 1
ATOM 709 C CA . ASN A 1 90 ? -41.591 -6.874 49.838 1.00 72.94 90 ASN A CA 1
ATOM 710 C C . ASN A 1 90 ? -42.728 -7.905 49.830 1.00 72.94 90 ASN A C 1
ATOM 712 O O . ASN A 1 90 ? -43.512 -7.940 50.780 1.00 72.94 90 ASN A O 1
ATOM 716 N N . TYR A 1 91 ? -42.819 -8.743 48.795 1.00 68.25 91 TYR A N 1
ATOM 717 C CA . TYR A 1 91 ? -43.782 -9.846 48.744 1.00 68.25 91 TYR A CA 1
ATOM 718 C C . TYR A 1 91 ? -43.411 -10.964 49.719 1.00 68.25 91 TYR A C 1
ATOM 720 O O . TYR A 1 91 ? -44.267 -11.421 50.472 1.00 68.25 91 TYR A O 1
ATOM 728 N N . LEU A 1 92 ? -42.131 -11.341 49.798 1.00 67.56 92 LEU A N 1
ATOM 729 C CA . LEU A 1 92 ? -41.655 -12.340 50.758 1.00 67.56 92 LEU A CA 1
ATOM 730 C C . LEU A 1 92 ? -41.932 -11.924 52.211 1.00 67.56 92 LEU A C 1
ATOM 732 O O . LEU A 1 92 ? -42.327 -12.760 53.018 1.00 67.56 92 LEU A O 1
ATOM 736 N N . LYS A 1 93 ? -41.808 -10.630 52.539 1.00 68.69 93 LYS A N 1
ATOM 737 C CA . LYS A 1 93 ? -42.167 -10.079 53.862 1.00 68.69 93 LYS A CA 1
ATOM 738 C C . LYS A 1 93 ? -43.670 -10.121 54.169 1.00 68.69 93 LYS A C 1
ATOM 740 O O . LYS A 1 93 ? -44.040 -10.059 55.338 1.00 68.69 93 LYS A O 1
ATOM 745 N N . LYS A 1 94 ? -44.530 -10.188 53.148 1.00 66.75 94 LYS A N 1
ATOM 746 C CA . LYS A 1 94 ? -46.001 -10.185 53.268 1.00 66.75 94 LYS A CA 1
ATOM 747 C C . LYS A 1 94 ? -46.629 -11.582 53.201 1.00 66.75 94 LYS A C 1
ATOM 749 O O . LYS A 1 94 ? -47.844 -11.693 53.361 1.00 66.75 94 LYS A O 1
ATOM 754 N N . LEU A 1 95 ? -45.837 -12.635 52.990 1.00 62.53 95 LEU A N 1
ATOM 755 C CA . LEU A 1 95 ? -46.326 -14.012 52.920 1.00 62.53 95 LEU A CA 1
ATOM 756 C C . LEU A 1 95 ? -46.909 -14.467 54.265 1.00 62.53 95 LEU A C 1
ATOM 758 O O . LEU A 1 95 ? -46.174 -14.878 55.159 1.00 62.53 95 LEU A O 1
ATOM 762 N N . ASN A 1 96 ? -48.239 -14.446 54.372 1.00 56.44 96 ASN A N 1
ATOM 763 C CA . ASN A 1 96 ? -48.970 -15.158 55.422 1.00 56.44 96 ASN A CA 1
ATOM 764 C C . ASN A 1 96 ? -49.991 -16.176 54.874 1.00 56.44 96 ASN A C 1
ATOM 766 O O . ASN A 1 96 ? -50.505 -16.979 55.641 1.00 56.44 96 ASN A O 1
ATOM 770 N N . GLU A 1 97 ? -50.275 -16.217 53.565 1.00 54.97 97 GLU A N 1
ATOM 771 C CA . GLU A 1 97 ? -51.268 -17.143 52.996 1.00 54.97 97 GLU A CA 1
ATOM 772 C C . GLU A 1 97 ? -50.865 -17.614 51.588 1.00 54.97 97 GLU A C 1
ATOM 774 O O . GLU A 1 97 ? -50.337 -16.849 50.779 1.00 54.97 97 GLU A O 1
ATOM 779 N N . ALA A 1 98 ? -51.119 -18.893 51.292 1.00 53.38 98 ALA A N 1
ATOM 780 C CA . ALA A 1 98 ? -50.623 -19.662 50.141 1.00 53.38 98 ALA A CA 1
ATOM 781 C C . ALA A 1 98 ? -51.024 -19.148 48.734 1.00 53.38 98 ALA A C 1
ATOM 783 O O . ALA A 1 98 ? -50.660 -19.760 47.734 1.00 53.38 98 ALA A O 1
ATOM 784 N N . VAL A 1 99 ? -51.741 -18.025 48.633 1.00 53.56 99 VAL A N 1
ATOM 785 C CA . VAL A 1 99 ? -52.265 -17.457 47.376 1.00 53.56 99 VAL A CA 1
ATOM 786 C C . VAL A 1 99 ? -51.283 -16.471 46.706 1.00 53.56 99 VAL A C 1
ATOM 788 O O . VAL A 1 99 ? -51.397 -16.228 45.512 1.00 53.56 99 VAL A O 1
ATOM 791 N N . GLN A 1 100 ? -50.257 -15.960 47.409 1.00 55.34 100 GLN A N 1
ATOM 792 C CA . GLN A 1 100 ? -49.263 -15.010 46.850 1.00 55.34 100 GLN A CA 1
ATOM 793 C C . GLN A 1 100 ? -47.985 -15.650 46.263 1.00 55.34 100 GLN A C 1
ATOM 795 O O . GLN A 1 100 ? -47.080 -14.940 45.822 1.00 55.34 100 GLN A O 1
ATOM 800 N N . GLN A 1 101 ? -47.873 -16.983 46.243 1.00 59.50 101 GLN A N 1
ATOM 801 C CA . GLN A 1 101 ? -46.667 -17.656 45.735 1.00 59.50 101 GLN A CA 1
ATOM 802 C C . GLN A 1 101 ? -46.468 -17.497 44.217 1.00 59.50 101 GLN A C 1
ATOM 804 O O . GLN A 1 101 ? -45.324 -17.449 43.770 1.00 59.50 101 GLN A O 1
ATOM 809 N N . ASP A 1 102 ? -47.544 -17.372 43.436 1.00 65.94 102 ASP A N 1
ATOM 810 C CA . ASP A 1 102 ? -47.475 -17.311 41.967 1.00 65.94 102 ASP A CA 1
ATOM 811 C C . ASP A 1 102 ? -46.857 -15.994 41.453 1.00 65.94 102 ASP A C 1
ATOM 813 O O . ASP A 1 102 ? -45.989 -16.002 40.581 1.00 65.94 102 ASP A O 1
ATOM 817 N N . GLU A 1 103 ? -47.195 -14.853 42.067 1.00 66.62 103 GLU A N 1
ATOM 818 C CA . GLU A 1 103 ? -46.581 -13.559 41.728 1.00 66.62 103 GLU A CA 1
ATOM 819 C C . GLU A 1 103 ? -45.095 -13.514 42.096 1.00 66.62 103 GLU A C 1
ATOM 821 O O . GLU A 1 103 ? -44.275 -13.067 41.292 1.00 66.62 103 GLU A O 1
ATOM 826 N N . ALA A 1 104 ? -44.723 -14.013 43.279 1.00 67.19 104 ALA A N 1
ATOM 827 C CA . ALA A 1 104 ? -43.324 -14.085 43.697 1.00 67.19 104 ALA A CA 1
ATOM 828 C C . ALA A 1 104 ? -42.492 -14.978 42.756 1.00 67.19 104 ALA A C 1
ATOM 830 O O . ALA A 1 104 ? -41.367 -14.621 42.401 1.00 67.19 104 ALA A O 1
ATOM 831 N N . LEU A 1 105 ? -43.060 -16.100 42.298 1.00 72.88 105 LEU A N 1
ATOM 832 C CA . LEU A 1 105 ? -42.446 -16.967 41.289 1.00 72.88 105 LEU A CA 1
ATOM 833 C C . LEU A 1 105 ? -42.310 -16.265 39.933 1.00 72.88 105 LEU A C 1
ATOM 835 O O . LEU A 1 105 ? -41.272 -16.391 39.283 1.00 72.88 105 LEU A O 1
ATOM 839 N N . ASN A 1 106 ? -43.307 -15.485 39.513 1.00 77.00 106 ASN A N 1
ATOM 840 C CA . ASN A 1 106 ? -43.236 -14.712 38.275 1.00 77.00 106 ASN A CA 1
ATOM 841 C C . ASN A 1 106 ? -42.125 -13.644 38.328 1.00 77.00 106 ASN A C 1
ATOM 843 O O . ASN A 1 106 ? -41.306 -13.553 37.411 1.00 77.00 106 ASN A O 1
ATOM 847 N N . TYR A 1 107 ? -42.015 -12.896 39.432 1.00 72.00 107 TYR A N 1
ATOM 848 C CA . TYR A 1 107 ? -40.924 -11.932 39.630 1.00 72.00 107 TYR A CA 1
ATOM 849 C C . TYR A 1 107 ? -39.550 -12.603 39.664 1.00 72.00 107 TYR A C 1
ATOM 851 O O . TYR A 1 107 ? -38.608 -12.109 39.040 1.00 72.00 107 TYR A O 1
ATOM 859 N N . PHE A 1 108 ? -39.440 -13.757 40.324 1.00 75.94 108 PHE A N 1
ATOM 860 C CA . PHE A 1 108 ? -38.211 -14.545 40.334 1.00 75.94 108 PHE A CA 1
ATOM 861 C C . PHE A 1 108 ? -37.818 -15.010 38.922 1.00 75.94 108 PHE A C 1
ATOM 863 O O . PHE A 1 108 ? -36.654 -14.898 38.536 1.00 75.94 108 PHE A O 1
ATOM 870 N N . ASN A 1 109 ? -38.781 -15.456 38.110 1.00 76.50 109 ASN A N 1
ATOM 871 C CA . ASN A 1 109 ? -38.537 -15.846 36.720 1.00 76.50 109 ASN A CA 1
ATOM 872 C C . ASN A 1 109 ? -38.057 -14.662 35.865 1.00 76.50 109 ASN A C 1
ATOM 874 O O . ASN A 1 109 ? -37.082 -14.797 35.122 1.00 76.50 109 ASN A O 1
ATOM 878 N N . ILE A 1 110 ? -38.672 -13.481 36.002 1.00 76.06 110 ILE A N 1
ATOM 879 C CA . ILE A 1 110 ? -38.230 -12.260 35.305 1.00 76.06 110 ILE A CA 1
ATOM 880 C C . ILE A 1 110 ? -36.817 -11.858 35.752 1.00 76.06 110 ILE A C 1
ATOM 882 O O . ILE A 1 110 ? -35.980 -11.498 34.917 1.00 76.06 110 ILE A O 1
ATOM 886 N N . MET A 1 111 ? -36.508 -11.970 37.045 1.00 70.81 111 MET A N 1
ATOM 887 C CA . MET A 1 111 ? -35.171 -11.706 37.579 1.00 70.81 111 MET A CA 1
ATOM 888 C C . MET A 1 111 ? -34.136 -12.679 36.998 1.00 70.81 111 MET A C 1
ATOM 890 O O . MET A 1 111 ? -33.067 -12.245 36.561 1.00 70.81 111 MET A O 1
ATOM 894 N N . ALA A 1 112 ? -34.453 -13.975 36.931 1.00 76.25 112 ALA A N 1
ATOM 895 C CA . ALA A 1 112 ? -33.583 -14.996 36.353 1.00 76.25 112 ALA A CA 1
ATOM 896 C C . ALA A 1 112 ? -33.314 -14.731 34.862 1.00 76.25 112 ALA A C 1
ATOM 898 O O . ALA A 1 112 ? -32.161 -14.760 34.422 1.00 76.25 112 ALA A O 1
ATOM 899 N N . LEU A 1 113 ? -34.351 -14.379 34.095 1.00 76.69 113 LEU A N 1
ATOM 900 C CA . LEU A 1 113 ? -34.229 -13.996 32.685 1.00 76.69 113 LEU A CA 1
ATOM 901 C C . LEU A 1 113 ? -33.375 -12.732 32.508 1.00 76.69 113 LEU A C 1
ATOM 903 O O . LEU A 1 113 ? -32.458 -12.714 31.682 1.00 76.69 113 LEU A O 1
ATOM 907 N N . THR A 1 114 ? -33.603 -11.702 33.323 1.00 70.44 114 THR A N 1
ATOM 908 C CA . THR A 1 114 ? -32.833 -10.447 33.281 1.00 70.44 114 THR A CA 1
ATOM 909 C C . THR A 1 114 ? -31.361 -10.696 33.617 1.00 70.44 114 THR A C 1
ATOM 911 O O . THR A 1 114 ? -30.471 -10.248 32.895 1.00 70.44 114 THR A O 1
ATOM 914 N N . SER A 1 115 ? -31.094 -11.510 34.640 1.00 71.12 115 SER A N 1
ATOM 915 C CA . SER A 1 115 ? -29.743 -11.911 35.056 1.00 71.12 115 SER A CA 1
ATOM 916 C C . SER A 1 115 ? -29.026 -12.706 33.966 1.00 71.12 115 SER A C 1
ATOM 918 O O . SER A 1 115 ? -27.862 -12.439 33.663 1.00 71.12 115 SER A O 1
ATOM 920 N N . SER A 1 116 ? -29.728 -13.641 33.316 1.00 77.38 116 SER A N 1
ATOM 921 C CA . SER A 1 116 ? -29.181 -14.403 32.189 1.00 77.38 116 SER A CA 1
ATOM 922 C C . SER A 1 116 ? -28.822 -13.496 31.007 1.00 77.38 116 SER A C 1
ATOM 924 O O . SER A 1 116 ? -27.780 -13.679 30.374 1.00 77.38 116 SER A O 1
ATOM 926 N N . THR A 1 117 ? -29.626 -12.456 30.768 1.00 74.88 117 THR A N 1
ATOM 927 C CA . THR A 1 117 ? -29.389 -11.472 29.709 1.00 74.88 117 THR A CA 1
ATOM 928 C C . THR A 1 117 ? -28.153 -10.625 30.010 1.00 74.88 117 THR A C 1
ATOM 930 O O . THR A 1 117 ? -27.309 -10.444 29.132 1.00 74.88 117 THR A O 1
ATOM 933 N N . ILE A 1 118 ? -28.001 -10.156 31.253 1.00 71.31 118 ILE A N 1
ATOM 934 C CA . ILE A 1 118 ? -26.810 -9.418 31.700 1.00 71.31 118 ILE A CA 1
ATOM 935 C C . ILE A 1 118 ? -25.561 -10.297 31.564 1.00 71.31 118 ILE A C 1
ATOM 937 O O . ILE A 1 118 ? -24.573 -9.872 30.966 1.00 71.31 118 ILE A O 1
ATOM 941 N N . LEU A 1 119 ? -25.611 -11.545 32.043 1.00 74.56 119 LEU A N 1
ATOM 942 C CA . LEU A 1 119 ? -24.488 -12.480 31.943 1.00 74.56 119 LEU A CA 1
ATOM 943 C C . LEU A 1 119 ? -24.101 -12.746 30.482 1.00 74.56 119 LEU A C 1
ATOM 945 O O . LEU A 1 119 ? -22.917 -12.781 30.147 1.00 74.56 119 LEU A O 1
ATOM 949 N N . SER A 1 120 ? -25.092 -12.895 29.600 1.00 79.31 120 SER A N 1
ATOM 950 C CA . SER A 1 120 ? -24.863 -13.050 28.164 1.00 79.31 120 SER A CA 1
ATOM 951 C C . SER A 1 120 ? -24.182 -11.820 27.559 1.00 79.31 120 SER A C 1
ATOM 953 O O . SER A 1 120 ? -23.255 -11.968 26.764 1.00 79.31 120 SER A O 1
ATOM 955 N N . LYS A 1 121 ? -24.594 -10.605 27.943 1.00 72.44 121 LYS A N 1
ATOM 956 C CA . LYS A 1 121 ? -23.958 -9.361 27.481 1.00 72.44 121 LYS A CA 1
ATOM 957 C C . LYS A 1 121 ? -22.522 -9.224 27.980 1.00 72.44 121 LYS A C 1
ATOM 959 O O . LYS A 1 121 ? -21.646 -8.880 27.193 1.00 72.44 121 LYS A O 1
ATOM 964 N N . LEU A 1 122 ? -22.257 -9.554 29.243 1.00 72.94 122 LEU A N 1
ATOM 965 C CA . LEU A 1 122 ? -20.900 -9.550 29.799 1.00 72.94 122 LEU A CA 1
ATOM 966 C C . LEU A 1 122 ? -19.986 -10.539 29.065 1.00 72.94 122 LEU A C 1
ATOM 968 O O . LEU A 1 122 ? -18.873 -10.180 28.685 1.00 72.94 122 LEU A O 1
ATOM 972 N N . ARG A 1 123 ? -20.478 -11.755 28.788 1.00 77.69 123 ARG A N 1
ATOM 973 C CA . ARG A 1 123 ? -19.756 -12.739 27.963 1.00 77.69 123 ARG A CA 1
ATOM 974 C C . ARG A 1 123 ? -19.485 -12.217 26.556 1.00 77.69 123 ARG A C 1
ATOM 976 O O . ARG A 1 123 ? -18.389 -12.404 26.042 1.00 77.69 123 ARG A O 1
ATOM 983 N N . HIS A 1 124 ? -20.455 -11.539 25.946 1.00 79.25 124 HIS A N 1
ATOM 984 C CA . HIS A 1 124 ? -20.277 -10.938 24.628 1.00 79.25 124 HIS A CA 1
ATOM 985 C C . HIS A 1 124 ? -19.193 -9.850 24.632 1.00 79.25 124 HIS A C 1
ATOM 987 O O . HIS A 1 124 ? -18.328 -9.861 23.762 1.00 79.25 124 HIS A O 1
ATOM 993 N N . ILE A 1 125 ? -19.181 -8.961 25.633 1.00 74.06 125 ILE A N 1
ATOM 994 C CA . ILE A 1 125 ? -18.133 -7.938 25.795 1.00 74.06 125 ILE A CA 1
ATOM 995 C C . ILE A 1 125 ? -16.759 -8.596 25.952 1.00 74.06 125 ILE A C 1
ATOM 997 O O . ILE A 1 125 ? -15.810 -8.198 25.280 1.00 74.06 125 ILE A O 1
ATOM 1001 N N . GLN A 1 126 ? -16.655 -9.627 26.794 1.00 76.31 126 GLN A N 1
ATOM 1002 C CA . GLN A 1 126 ? -15.406 -10.361 26.990 1.00 76.31 126 GLN A CA 1
ATOM 1003 C C . GLN A 1 126 ? -14.903 -10.984 25.682 1.00 76.31 126 GLN A C 1
ATOM 1005 O O . GLN A 1 126 ? -13.725 -10.844 25.354 1.00 76.31 126 GLN A O 1
ATOM 1010 N N . GLN A 1 127 ? -15.792 -11.626 24.917 1.00 81.88 127 GLN A N 1
ATOM 1011 C CA . GLN A 1 127 ? -15.441 -12.209 23.624 1.00 81.88 127 GLN A CA 1
ATOM 1012 C C . GLN A 1 127 ? -14.986 -11.134 22.633 1.00 81.88 127 GLN A C 1
ATOM 1014 O O . GLN A 1 127 ? -13.970 -11.311 21.972 1.00 81.88 127 GLN A O 1
ATOM 1019 N N . MET A 1 128 ? -15.678 -9.993 22.571 1.00 79.06 128 MET A N 1
ATOM 1020 C CA . MET A 1 128 ? -15.291 -8.891 21.687 1.00 79.06 128 MET A CA 1
ATOM 1021 C C . MET A 1 128 ? -13.904 -8.337 22.011 1.00 79.06 128 MET A C 1
ATOM 1023 O O . MET A 1 128 ? -13.135 -8.067 21.092 1.00 79.06 128 MET A O 1
ATOM 1027 N N . LEU A 1 129 ? -13.573 -8.170 23.296 1.00 77.06 129 LEU A N 1
ATOM 1028 C CA . LEU A 1 129 ? -12.246 -7.717 23.726 1.00 77.06 129 LEU A CA 1
ATOM 1029 C C . LEU A 1 129 ? -11.158 -8.736 23.370 1.00 77.06 129 LEU A C 1
ATOM 1031 O O . LEU A 1 129 ? -10.079 -8.348 22.926 1.00 77.06 129 LEU A O 1
ATOM 1035 N N . LEU A 1 130 ? -11.449 -10.030 23.525 1.00 82.44 130 LEU A N 1
ATOM 1036 C CA . LEU A 1 130 ? -10.531 -11.098 23.141 1.00 82.44 130 LEU A CA 1
ATOM 1037 C C . LEU A 1 130 ? -10.297 -11.115 21.626 1.00 82.44 130 LEU A C 1
ATOM 1039 O O . LEU A 1 130 ? -9.151 -11.085 21.187 1.00 82.44 130 LEU A O 1
ATOM 1043 N N . ASP A 1 131 ? -11.369 -11.102 20.835 1.00 83.88 131 ASP A N 1
ATOM 1044 C CA . ASP A 1 131 ? -11.298 -11.048 19.374 1.00 83.88 131 ASP A CA 1
ATOM 1045 C C . ASP A 1 131 ? -10.529 -9.808 18.904 1.00 83.88 131 ASP A C 1
ATOM 1047 O O . ASP A 1 131 ? -9.702 -9.886 18.004 1.00 83.88 131 ASP A O 1
ATOM 1051 N N . THR A 1 132 ? -10.776 -8.663 19.543 1.00 82.62 132 THR A N 1
ATOM 1052 C CA . THR A 1 132 ? -10.074 -7.406 19.281 1.00 82.62 132 THR A CA 1
ATOM 1053 C C . THR A 1 132 ? -8.572 -7.561 19.505 1.00 82.62 132 THR A C 1
ATOM 1055 O O . THR A 1 132 ? -7.778 -7.179 18.648 1.00 82.62 132 THR A O 1
ATOM 1058 N N . ALA A 1 133 ? -8.165 -8.141 20.636 1.00 81.06 133 ALA A N 1
ATOM 1059 C CA . ALA A 1 133 ? -6.757 -8.378 20.932 1.00 81.06 133 ALA A CA 1
ATOM 1060 C C . ALA A 1 133 ? -6.115 -9.336 19.913 1.00 81.06 133 ALA A C 1
ATOM 1062 O O . ALA A 1 133 ? -4.992 -9.099 19.470 1.00 81.06 133 ALA A O 1
ATOM 1063 N N . ILE A 1 134 ? -6.845 -10.375 19.491 1.00 83.62 134 ILE A N 1
ATOM 1064 C CA . ILE A 1 134 ? -6.412 -11.312 18.444 1.00 83.62 134 ILE A CA 1
ATOM 1065 C C . ILE A 1 134 ? -6.270 -10.599 17.091 1.00 83.62 134 ILE A C 1
ATOM 1067 O O . ILE A 1 134 ? -5.276 -10.799 16.396 1.00 83.62 134 ILE A O 1
ATOM 1071 N N . ASN A 1 135 ? -7.231 -9.755 16.711 1.00 85.44 135 ASN A N 1
ATOM 1072 C CA . ASN A 1 135 ? -7.189 -8.984 15.469 1.00 85.44 135 ASN A CA 1
ATOM 1073 C C . ASN A 1 135 ? -5.969 -8.059 15.441 1.00 85.44 135 ASN A C 1
ATOM 1075 O O . ASN A 1 135 ? -5.215 -8.070 14.470 1.00 85.44 135 ASN A O 1
ATOM 1079 N N . ILE A 1 136 ? -5.714 -7.343 16.538 1.00 84.56 136 ILE A N 1
ATOM 1080 C CA . ILE A 1 136 ? -4.550 -6.460 16.665 1.00 84.56 136 ILE A CA 1
ATOM 1081 C C . ILE A 1 136 ? -3.243 -7.251 16.606 1.00 84.56 136 ILE A C 1
ATOM 1083 O O . ILE A 1 136 ? -2.300 -6.812 15.954 1.00 84.56 136 ILE A O 1
ATOM 1087 N N . HIS A 1 137 ? -3.184 -8.432 17.228 1.00 79.75 137 HIS A N 1
ATOM 1088 C CA . HIS A 1 137 ? -2.020 -9.315 17.134 1.00 79.75 137 HIS A CA 1
ATOM 1089 C C . HIS A 1 137 ? -1.725 -9.735 15.682 1.00 79.75 137 HIS A C 1
ATOM 1091 O O . HIS A 1 137 ? -0.566 -9.891 15.307 1.00 79.75 137 HIS A O 1
ATOM 1097 N N . HIS A 1 138 ? -2.754 -9.875 14.843 1.00 84.56 138 HIS A N 1
ATOM 1098 C CA . HIS A 1 138 ? -2.599 -10.116 13.405 1.00 84.56 138 HIS A CA 1
ATOM 1099 C C . HIS A 1 138 ? -2.399 -8.836 12.572 1.00 84.56 138 HIS A C 1
ATOM 1101 O O . HIS A 1 138 ? -2.344 -8.915 11.348 1.00 84.56 138 HIS A O 1
ATOM 1107 N N . GLY A 1 139 ? -2.287 -7.661 13.201 1.00 82.88 139 GLY A N 1
ATOM 1108 C CA . GLY A 1 139 ? -2.121 -6.381 12.509 1.00 82.88 139 GLY A CA 1
ATOM 1109 C C . GLY A 1 139 ? -3.403 -5.855 11.857 1.00 82.88 139 GLY A C 1
ATOM 1110 O O . GLY A 1 139 ? -3.333 -5.038 10.943 1.00 82.88 139 GLY A O 1
ATOM 1111 N N . HIS A 1 140 ? -4.578 -6.303 12.303 1.00 85.56 140 HIS A N 1
ATOM 1112 C CA . HIS A 1 140 ? -5.870 -5.870 11.777 1.00 85.56 140 HIS A CA 1
ATOM 1113 C C . HIS A 1 140 ? -6.648 -5.029 12.788 1.00 85.56 140 HIS A C 1
ATOM 1115 O O . HIS A 1 140 ? -6.843 -5.416 13.942 1.00 85.56 140 HIS A O 1
ATOM 1121 N N . VAL A 1 141 ? -7.142 -3.875 12.336 1.00 85.50 141 VAL A N 1
ATOM 1122 C CA . VAL A 1 141 ? -8.039 -3.034 13.134 1.00 85.50 141 VAL A CA 1
ATOM 1123 C C . VAL A 1 141 ? -9.403 -3.710 13.241 1.00 85.50 141 VAL A C 1
ATOM 1125 O O . VAL A 1 141 ? -10.053 -3.986 12.232 1.00 85.50 141 VAL A O 1
ATOM 1128 N N . ASP A 1 142 ? -9.870 -3.932 14.469 1.00 83.19 142 ASP A N 1
ATOM 1129 C CA . ASP A 1 142 ? -11.235 -4.392 14.700 1.00 83.19 142 ASP A CA 1
ATOM 1130 C C . ASP A 1 142 ? -12.228 -3.270 14.355 1.00 83.19 142 ASP A C 1
ATOM 1132 O O . ASP A 1 142 ? -12.265 -2.217 14.998 1.00 83.19 142 ASP A O 1
ATOM 1136 N N . THR A 1 143 ? -13.069 -3.487 13.344 1.00 80.69 143 THR A N 1
ATOM 1137 C CA . THR A 1 143 ? -14.053 -2.492 12.887 1.00 80.69 143 THR A CA 1
ATOM 1138 C C . THR A 1 143 ? -15.119 -2.177 13.937 1.00 80.69 143 THR A C 1
ATOM 1140 O O . THR A 1 143 ? -15.858 -1.207 13.789 1.00 80.69 143 THR A O 1
ATOM 1143 N N . ARG A 1 144 ? -15.238 -2.987 14.997 1.00 77.81 144 ARG A N 1
ATOM 1144 C CA . ARG A 1 144 ? -16.130 -2.719 16.134 1.00 77.81 144 ARG A CA 1
ATOM 1145 C C . ARG A 1 144 ? -15.536 -1.676 17.081 1.00 77.81 144 ARG A C 1
ATOM 1147 O O . ARG A 1 144 ? -16.296 -0.951 17.718 1.00 77.81 144 ARG A O 1
ATOM 1154 N N . LEU A 1 145 ? -14.204 -1.574 17.150 1.00 75.50 145 LEU A N 1
ATOM 1155 C CA . LEU A 1 145 ? -13.510 -0.519 17.896 1.00 75.50 145 LEU A CA 1
ATOM 1156 C C . LEU A 1 145 ? -13.524 0.810 17.155 1.00 75.50 145 LEU A C 1
ATOM 1158 O O . LEU A 1 145 ? -13.818 1.839 17.762 1.00 75.50 145 LEU A O 1
ATOM 1162 N N . LEU A 1 146 ? -13.217 0.763 15.856 1.00 82.00 146 LEU A N 1
ATOM 1163 C CA . LEU A 1 146 ? -13.188 1.925 14.977 1.00 82.00 146 LEU A CA 1
ATOM 1164 C C . LEU A 1 146 ? -14.174 1.723 13.818 1.00 82.00 146 LEU A C 1
ATOM 1166 O O . LEU A 1 146 ? -13.775 1.283 12.734 1.00 82.00 146 LEU A O 1
ATOM 1170 N N . PRO A 1 147 ? -15.471 2.008 14.037 1.00 84.44 147 PRO A N 1
ATOM 1171 C CA . PRO A 1 147 ? -16.497 1.893 13.012 1.00 84.44 147 PRO A CA 1
ATOM 1172 C C . PRO A 1 147 ? -16.279 2.863 11.852 1.00 84.44 147 PRO A C 1
ATOM 1174 O O . PRO A 1 147 ? -15.683 3.929 12.008 1.00 84.44 147 PRO A O 1
ATOM 1177 N N . GLN A 1 148 ? -16.853 2.527 10.698 1.00 86.62 148 GLN A N 1
ATOM 1178 C CA . GLN A 1 148 ? -16.690 3.280 9.452 1.00 86.62 148 GLN A CA 1
ATOM 1179 C C . GLN A 1 148 ? -17.034 4.770 9.582 1.00 86.62 148 GLN A C 1
ATOM 1181 O O . GLN A 1 148 ? -16.292 5.628 9.112 1.00 86.62 148 GLN A O 1
ATOM 1186 N N . ASN A 1 149 ? -18.145 5.089 10.246 1.00 84.94 149 ASN A N 1
ATOM 1187 C CA . ASN A 1 149 ? -18.581 6.470 10.447 1.00 84.94 149 ASN A CA 1
ATOM 1188 C C . ASN A 1 149 ? -17.600 7.267 11.316 1.00 84.94 149 ASN A C 1
ATOM 1190 O O . ASN A 1 149 ? -17.399 8.452 11.064 1.00 84.94 149 ASN A O 1
ATOM 1194 N N . GLN A 1 150 ? -16.989 6.626 12.314 1.00 83.56 150 GLN A N 1
ATOM 1195 C CA . GLN A 1 150 ? -16.006 7.283 13.159 1.00 83.56 150 GLN A CA 1
ATOM 1196 C C . GLN A 1 150 ? -14.687 7.466 12.417 1.00 83.56 150 GLN A C 1
ATOM 1198 O O . GLN A 1 150 ? -14.173 8.576 12.394 1.00 83.56 150 GLN A O 1
ATOM 1203 N N . LEU A 1 151 ? -14.187 6.425 11.742 1.00 87.62 151 LEU A N 1
ATOM 1204 C CA . LEU A 1 151 ? -12.997 6.547 10.901 1.00 87.62 151 LEU A CA 1
ATOM 1205 C C . LEU A 1 151 ? -13.167 7.687 9.887 1.00 87.62 151 LEU A C 1
ATOM 1207 O O . LEU A 1 151 ? -12.286 8.525 9.751 1.00 87.62 151 LEU A O 1
ATOM 1211 N N . PHE A 1 152 ? -14.323 7.770 9.227 1.00 88.38 152 PHE A N 1
ATOM 1212 C CA . PHE A 1 152 ? -14.631 8.856 8.299 1.00 88.38 152 PHE A CA 1
ATOM 1213 C C . PHE A 1 152 ? -14.545 10.247 8.953 1.00 88.38 152 PHE A C 1
ATOM 1215 O O . PHE A 1 152 ? -13.965 11.165 8.376 1.00 88.38 152 PHE A O 1
ATOM 1222 N N . GLN A 1 153 ? -15.110 10.422 10.150 1.00 85.94 153 GLN A N 1
ATOM 1223 C CA . GLN A 1 153 ? -15.049 11.692 10.883 1.00 85.94 153 GLN A CA 1
ATOM 1224 C C . GLN A 1 153 ? -13.608 12.076 11.234 1.00 85.94 153 GLN A C 1
ATOM 1226 O O . GLN A 1 153 ? -13.200 13.204 10.962 1.00 85.94 153 GLN A O 1
ATOM 1231 N N . GLU A 1 154 ? -12.833 11.131 11.758 1.00 85.69 154 GLU A N 1
ATOM 1232 C CA . GLU A 1 154 ? -11.429 11.341 12.120 1.00 85.69 154 GLU A CA 1
ATOM 1233 C C . GLU A 1 154 ? -10.580 11.691 10.896 1.00 85.69 154 GLU A C 1
ATOM 1235 O O . GLU A 1 154 ? -9.806 12.646 10.923 1.00 85.69 154 GLU A O 1
ATOM 1240 N N . LEU A 1 155 ? -10.784 10.997 9.775 1.00 88.56 155 LEU A N 1
ATOM 1241 C CA . LEU A 1 155 ? -10.086 11.290 8.524 1.00 88.56 155 LEU A CA 1
ATOM 1242 C C . LEU A 1 155 ? -10.402 12.688 7.989 1.00 88.56 155 LEU A C 1
ATOM 1244 O O . LEU A 1 155 ? -9.501 13.353 7.484 1.00 88.56 155 LEU A O 1
ATOM 1248 N N . ASN A 1 156 ? -11.643 13.167 8.125 1.00 85.50 156 ASN A N 1
ATOM 1249 C CA . ASN A 1 156 ? -11.981 14.539 7.739 1.00 85.50 156 ASN A CA 1
ATOM 1250 C C . ASN A 1 156 ? -11.253 15.565 8.616 1.00 85.50 156 ASN A C 1
ATOM 1252 O O . ASN A 1 156 ? -10.721 16.542 8.088 1.00 85.50 156 ASN A O 1
ATOM 1256 N N . ILE A 1 157 ? -11.177 15.329 9.929 1.00 83.69 157 ILE A N 1
ATOM 1257 C CA . ILE A 1 157 ? -10.434 16.195 10.856 1.00 83.69 157 ILE A CA 1
ATOM 1258 C C . ILE A 1 157 ? -8.950 16.222 10.476 1.00 83.69 157 ILE A C 1
ATOM 1260 O O . ILE A 1 157 ? -8.386 17.305 10.317 1.00 83.69 157 ILE A O 1
ATOM 1264 N N . ILE A 1 158 ? -8.349 15.045 10.267 1.00 84.81 158 ILE A N 1
ATOM 1265 C CA . ILE A 1 158 ? -6.949 14.901 9.853 1.00 84.81 158 ILE A CA 1
ATOM 1266 C C . ILE A 1 158 ? -6.715 15.650 8.539 1.00 84.81 158 ILE A C 1
ATOM 1268 O O . ILE A 1 158 ? -5.809 16.475 8.463 1.00 84.81 158 ILE A O 1
ATOM 1272 N N . SER A 1 159 ? -7.564 15.429 7.528 1.00 84.31 159 SER A N 1
ATOM 1273 C CA . SER A 1 159 ? -7.424 16.046 6.203 1.00 84.31 159 SER A CA 1
ATOM 1274 C C . SER A 1 159 ? -7.405 17.578 6.247 1.00 84.31 159 SER A C 1
ATOM 1276 O O . SER A 1 159 ? -6.641 18.197 5.510 1.00 84.31 159 SER A O 1
ATOM 1278 N N . GLY A 1 160 ? -8.170 18.198 7.155 1.00 82.12 160 GLY A N 1
ATOM 1279 C CA . GLY A 1 160 ? -8.197 19.653 7.328 1.00 82.12 160 GLY A CA 1
ATOM 1280 C C . GLY A 1 160 ? -6.940 20.243 7.977 1.00 82.12 160 GLY A C 1
ATOM 1281 O O . GLY A 1 160 ? -6.805 21.463 8.037 1.00 82.12 160 GLY A O 1
ATOM 1282 N N . GLN A 1 161 ? -6.033 19.404 8.479 1.00 82.44 161 GLN A N 1
ATOM 1283 C CA . GLN A 1 161 ? -4.854 19.807 9.251 1.00 82.44 161 GLN A CA 1
ATOM 1284 C C . GLN A 1 161 ? -3.539 19.351 8.619 1.00 82.44 161 GLN A C 1
ATOM 1286 O O . GLN A 1 161 ? -2.463 19.676 9.128 1.00 82.44 161 GLN A O 1
ATOM 1291 N N . LEU A 1 162 ? -3.609 18.604 7.516 1.00 83.62 162 LEU A N 1
ATOM 1292 C CA . LEU A 1 162 ? -2.419 18.150 6.820 1.00 83.62 162 LEU A CA 1
ATOM 1293 C C . LEU A 1 162 ? -1.643 19.345 6.241 1.00 83.62 162 LEU A C 1
ATOM 1295 O O . LEU A 1 162 ? -2.236 20.281 5.695 1.00 83.62 162 LEU A O 1
ATOM 1299 N N . PRO A 1 163 ? -0.302 19.334 6.332 1.00 84.31 163 PRO A N 1
ATOM 1300 C CA . PRO A 1 163 ? 0.518 20.305 5.624 1.00 84.31 163 PRO A CA 1
ATOM 1301 C C . PRO A 1 163 ? 0.354 20.126 4.108 1.00 84.31 163 PRO A C 1
ATOM 1303 O O . PRO A 1 163 ? 0.118 19.021 3.634 1.00 84.31 163 PRO A O 1
ATOM 1306 N N . GLN A 1 164 ? 0.556 21.197 3.332 1.00 80.19 164 GLN A N 1
ATOM 1307 C CA . GLN A 1 164 ? 0.264 21.237 1.885 1.00 80.19 164 GLN A CA 1
ATOM 1308 C C . GLN A 1 164 ? 0.922 20.131 1.036 1.00 80.19 164 GLN A C 1
ATOM 1310 O O . GLN A 1 164 ? 0.449 19.851 -0.058 1.00 80.19 164 GLN A O 1
ATOM 1315 N N . GLN A 1 165 ? 2.016 19.533 1.510 1.00 82.31 165 GLN A N 1
ATOM 1316 C CA . GLN A 1 165 ? 2.796 18.519 0.787 1.00 82.31 165 GLN A CA 1
ATOM 1317 C C . GLN A 1 165 ? 2.397 17.078 1.137 1.00 82.31 165 GLN A C 1
ATOM 1319 O O . GLN A 1 165 ? 2.949 16.137 0.565 1.00 82.31 165 GLN A O 1
ATOM 1324 N N . LEU A 1 166 ? 1.484 16.900 2.095 1.00 85.50 166 LEU A N 1
ATOM 1325 C CA . LEU A 1 166 ? 0.987 15.601 2.528 1.00 85.50 166 LEU A CA 1
ATOM 1326 C C . LEU A 1 166 ? -0.503 15.489 2.235 1.00 85.50 166 LEU A C 1
ATOM 1328 O O . LEU A 1 166 ? -1.267 16.443 2.354 1.00 85.50 166 LEU A O 1
ATOM 1332 N N . SER A 1 167 ? -0.907 14.285 1.873 1.00 87.81 167 SER A N 1
ATOM 1333 C CA . SER A 1 167 ? -2.278 13.934 1.541 1.00 87.81 167 SER A CA 1
ATOM 1334 C C . SER A 1 167 ? -2.617 12.573 2.128 1.00 87.81 167 SER A C 1
ATOM 1336 O O . SER A 1 167 ? -1.734 11.799 2.517 1.00 87.81 167 SER A O 1
ATOM 1338 N N . LEU A 1 168 ? -3.912 12.291 2.211 1.00 88.56 168 LEU A N 1
ATOM 1339 C CA . LEU A 1 168 ? -4.367 10.940 2.488 1.00 88.56 168 LEU A CA 1
ATOM 1340 C C . LEU A 1 168 ? -4.117 10.056 1.252 1.00 88.56 168 LEU A C 1
ATOM 1342 O O . LEU A 1 168 ? -4.242 10.540 0.129 1.00 88.56 168 LEU A O 1
ATOM 1346 N N . PRO A 1 169 ? -3.829 8.759 1.443 1.00 86.06 169 PRO A N 1
ATOM 1347 C CA . PRO A 1 169 ? -3.527 7.801 0.371 1.00 86.06 169 PRO A CA 1
ATOM 1348 C C . PRO A 1 169 ? -4.738 7.409 -0.502 1.00 86.06 169 PRO A C 1
ATOM 1350 O O . PRO A 1 169 ? -4.714 6.374 -1.167 1.00 86.06 169 PRO A O 1
ATOM 1353 N N . VAL A 1 170 ? -5.811 8.200 -0.475 1.00 84.25 170 VAL A N 1
ATOM 1354 C CA . VAL A 1 170 ? -7.056 7.987 -1.217 1.00 84.25 170 VAL A CA 1
ATOM 1355 C C . VAL A 1 170 ? -7.596 9.322 -1.715 1.00 84.25 170 VAL A C 1
ATOM 1357 O O . VAL A 1 170 ? -7.506 10.333 -1.017 1.00 84.25 170 VAL A O 1
ATOM 1360 N N . ASP A 1 171 ? -8.210 9.313 -2.896 1.00 78.56 171 ASP A N 1
ATOM 1361 C CA . ASP A 1 171 ? -8.781 10.521 -3.498 1.00 78.56 171 ASP A CA 1
ATOM 1362 C C . ASP A 1 171 ? -10.148 10.855 -2.887 1.00 78.56 171 ASP A C 1
ATOM 1364 O O . ASP A 1 171 ? -10.484 12.022 -2.678 1.00 78.56 171 ASP A O 1
ATOM 1368 N N . ASN A 1 172 ? -10.956 9.828 -2.592 1.00 82.50 172 ASN A N 1
ATOM 1369 C CA . ASN A 1 172 ? -12.287 9.999 -2.021 1.00 82.50 172 ASN A CA 1
ATOM 1370 C C . ASN A 1 172 ? -12.515 9.068 -0.827 1.00 82.50 172 ASN A C 1
ATOM 1372 O O . ASN A 1 172 ? -12.859 7.893 -0.974 1.00 82.50 172 ASN A O 1
ATOM 1376 N N . ILE A 1 173 ? -12.428 9.654 0.368 1.00 82.69 173 ILE A N 1
ATOM 1377 C CA . ILE A 1 173 ? -12.602 8.970 1.653 1.00 82.69 173 ILE A CA 1
ATOM 1378 C C . ILE A 1 173 ? -13.9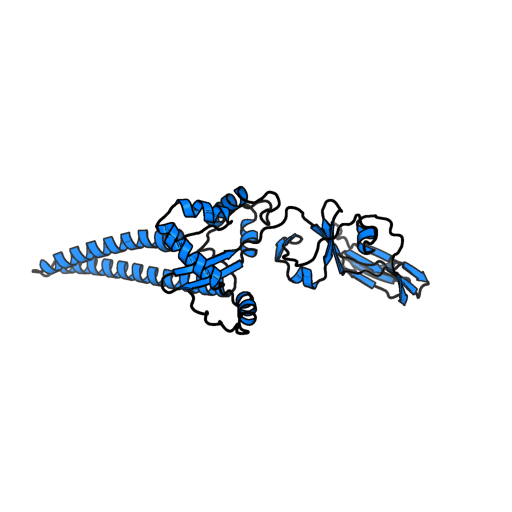50 8.227 1.737 1.00 82.69 173 ILE A C 1
ATOM 1380 O O . ILE A 1 173 ? -13.998 7.122 2.273 1.00 82.69 173 ILE A O 1
ATOM 1384 N N . GLN A 1 174 ? -15.044 8.791 1.203 1.00 81.00 174 GLN A N 1
ATOM 1385 C CA . GLN A 1 174 ? -16.378 8.176 1.301 1.00 81.00 174 GLN A CA 1
ATOM 1386 C C . GLN A 1 174 ? -16.466 6.861 0.525 1.00 81.00 174 GLN A C 1
ATOM 1388 O O . GLN A 1 174 ? -17.044 5.893 1.014 1.00 81.00 174 GLN A O 1
ATOM 1393 N N . ASN A 1 175 ? -15.879 6.822 -0.672 1.00 84.19 175 ASN A N 1
ATOM 1394 C CA . ASN A 1 175 ? -15.984 5.668 -1.563 1.00 84.19 175 ASN A CA 1
ATOM 1395 C C . ASN A 1 175 ? -14.883 4.628 -1.314 1.00 84.19 175 ASN A C 1
ATOM 1397 O O . ASN A 1 175 ? -15.084 3.451 -1.600 1.00 84.19 175 ASN A O 1
ATOM 1401 N N . GLN A 1 176 ? -13.737 5.052 -0.776 1.00 85.19 176 GLN A N 1
ATOM 1402 C CA . GLN A 1 176 ? -12.537 4.223 -0.610 1.00 85.19 176 GLN A CA 1
ATOM 1403 C C . GLN A 1 176 ? -12.248 3.892 0.862 1.00 85.19 176 GLN A C 1
ATOM 1405 O O . GLN A 1 176 ? -11.134 3.530 1.226 1.00 85.19 176 GLN A O 1
ATOM 1410 N N . LEU A 1 177 ? -13.244 3.969 1.748 1.00 86.44 177 LEU A N 1
ATOM 1411 C CA . LEU A 1 177 ? -13.030 3.710 3.174 1.00 86.44 177 LEU A CA 1
ATOM 1412 C C . LEU A 1 177 ? -12.496 2.289 3.447 1.00 86.44 177 LEU A C 1
ATOM 1414 O O . LEU A 1 177 ? -11.629 2.103 4.297 1.00 86.44 177 LEU A O 1
ATOM 1418 N N . ALA A 1 178 ? -12.969 1.288 2.696 1.00 86.62 178 ALA A N 1
ATOM 1419 C CA . ALA A 1 178 ? -12.489 -0.094 2.796 1.00 86.62 178 ALA A CA 1
ATOM 1420 C C . ALA A 1 178 ? -10.999 -0.232 2.446 1.00 86.62 178 ALA A C 1
ATOM 1422 O O . ALA A 1 178 ? -10.293 -1.059 3.017 1.00 86.62 178 ALA A O 1
ATOM 1423 N N . ASP A 1 179 ? -10.527 0.593 1.520 1.00 87.38 179 ASP A N 1
ATOM 1424 C CA . ASP A 1 179 ? -9.135 0.644 1.107 1.00 87.38 179 ASP A CA 1
ATOM 1425 C C . ASP A 1 179 ? -8.257 1.302 2.170 1.00 87.38 179 ASP A C 1
ATOM 1427 O O . ASP A 1 179 ? -7.157 0.824 2.437 1.00 87.38 179 ASP A O 1
ATOM 1431 N N . ILE A 1 180 ? -8.782 2.311 2.868 1.00 89.06 180 ILE A N 1
ATOM 1432 C CA . ILE A 1 180 ? -8.104 2.932 4.011 1.00 89.06 180 ILE A CA 1
ATOM 1433 C C . ILE A 1 180 ? -7.891 1.921 5.137 1.00 89.06 180 ILE A C 1
ATOM 1435 O O . ILE A 1 180 ? -6.797 1.870 5.687 1.00 89.06 180 ILE A O 1
ATOM 1439 N N . TYR A 1 181 ? -8.871 1.061 5.442 1.00 88.69 181 TYR A N 1
ATOM 1440 C CA . TYR A 1 181 ? -8.690 0.012 6.457 1.00 88.69 181 TYR A CA 1
ATOM 1441 C C . TYR A 1 181 ? -7.516 -0.931 6.152 1.00 88.69 181 TYR A C 1
ATOM 1443 O O . TYR A 1 181 ? -6.891 -1.419 7.088 1.00 88.69 181 TYR A O 1
ATOM 1451 N N . LYS A 1 182 ? -7.180 -1.165 4.874 1.00 87.12 182 LYS A N 1
ATOM 1452 C CA . LYS A 1 182 ? -6.015 -1.984 4.479 1.00 87.12 182 LYS A CA 1
ATOM 1453 C C . LYS A 1 182 ? -4.677 -1.286 4.740 1.00 87.12 182 LYS A C 1
ATOM 1455 O O . LYS A 1 182 ? -3.648 -1.950 4.755 1.00 87.12 182 LYS A O 1
ATOM 1460 N N . LEU A 1 183 ? -4.693 0.038 4.877 1.00 88.38 183 LEU A N 1
ATOM 1461 C CA . LEU A 1 183 ? -3.515 0.870 5.124 1.00 88.38 183 LEU A CA 1
ATOM 1462 C C . LEU A 1 183 ? -3.282 1.144 6.608 1.00 88.38 183 LEU A C 1
ATOM 1464 O O . LEU A 1 183 ? -2.226 1.659 6.961 1.00 88.38 183 LEU A O 1
ATOM 1468 N N . LEU A 1 184 ? -4.267 0.856 7.461 1.00 89.69 184 LEU A N 1
ATOM 1469 C CA . LEU A 1 184 ? -4.132 1.056 8.894 1.00 89.69 184 LEU A CA 1
ATOM 1470 C C . LEU A 1 184 ? -3.201 -0.003 9.476 1.00 89.69 184 LEU A C 1
ATOM 1472 O O . LEU A 1 184 ? -3.480 -1.198 9.414 1.00 89.69 184 LEU A O 1
ATOM 1476 N N . GLU A 1 185 ? -2.131 0.457 10.103 1.00 87.88 185 GLU A N 1
ATOM 1477 C CA . GLU A 1 185 ? -1.312 -0.369 10.977 1.00 87.88 185 GLU A CA 1
ATOM 1478 C C . GLU A 1 185 ? -1.819 -0.219 12.407 1.00 87.88 185 GLU A C 1
ATOM 1480 O O . GLU A 1 185 ? -2.168 0.880 12.843 1.00 87.88 185 GLU A O 1
ATOM 1485 N N . VAL A 1 186 ? -1.869 -1.327 13.145 1.00 88.06 186 VAL A N 1
ATOM 1486 C CA . VAL A 1 186 ? -2.354 -1.329 14.523 1.00 88.06 186 VAL A CA 1
ATOM 1487 C C . VAL A 1 186 ? -1.359 -1.987 15.461 1.00 88.06 186 VAL A C 1
ATOM 1489 O O . VAL A 1 186 ? -0.792 -3.038 15.167 1.00 88.06 186 VAL A O 1
ATOM 1492 N N . LYS A 1 187 ? -1.160 -1.354 16.613 1.00 85.38 187 LYS A N 1
ATOM 1493 C CA . LYS A 1 187 ? -0.345 -1.846 17.722 1.00 85.38 187 LYS A CA 1
ATOM 1494 C C . LYS A 1 187 ? -1.140 -1.703 19.002 1.00 85.38 187 LYS A C 1
ATOM 1496 O O . LYS A 1 187 ? -2.010 -0.841 19.113 1.00 85.38 187 LYS A O 1
ATOM 1501 N N . SER A 1 188 ? -0.849 -2.532 19.994 1.00 81.12 188 SER A N 1
ATOM 1502 C CA . SER A 1 188 ? -1.466 -2.356 21.308 1.00 81.12 188 SER A CA 1
ATOM 1503 C C . SER A 1 188 ? -0.499 -2.604 22.444 1.00 81.12 188 SER A C 1
ATOM 1505 O O . SER A 1 188 ? 0.537 -3.256 22.295 1.00 81.12 188 SER A O 1
ATOM 1507 N N . ARG A 1 189 ? -0.849 -2.051 23.603 1.00 75.56 189 ARG A N 1
ATOM 1508 C CA . ARG A 1 189 ? -0.166 -2.324 24.856 1.00 75.56 189 ARG A CA 1
ATOM 1509 C C . ARG A 1 189 ? -1.141 -2.268 26.011 1.00 75.56 189 ARG A C 1
ATOM 1511 O O . ARG A 1 189 ? -1.900 -1.311 26.168 1.00 75.56 189 ARG A O 1
ATOM 1518 N N . LEU A 1 190 ? -1.076 -3.303 26.836 1.00 68.38 190 LEU A N 1
ATOM 1519 C CA . LEU A 1 190 ? -1.771 -3.335 28.106 1.00 68.38 190 LEU A CA 1
ATOM 1520 C C . LEU A 1 190 ? -0.912 -2.650 29.171 1.00 68.38 190 LEU A C 1
ATOM 1522 O O . LEU A 1 190 ? 0.267 -2.956 29.343 1.00 68.38 190 LEU A O 1
ATOM 1526 N N . PHE A 1 191 ? -1.536 -1.731 29.885 1.00 67.19 191 PHE A N 1
ATOM 1527 C CA . PHE A 1 191 ? -1.060 -1.134 31.120 1.00 67.19 191 PHE A CA 1
ATOM 1528 C C . PHE A 1 191 ? -1.982 -1.555 32.261 1.00 67.19 191 PHE A C 1
ATOM 1530 O O . PHE A 1 191 ? -3.123 -1.938 32.017 1.00 67.19 191 PHE A O 1
ATOM 1537 N N . ASP A 1 192 ? -1.534 -1.380 33.506 1.00 69.12 192 ASP A N 1
ATOM 1538 C CA . ASP A 1 192 ? -2.283 -1.774 34.712 1.00 69.12 192 ASP A CA 1
ATOM 1539 C C . ASP A 1 192 ? -3.748 -1.298 34.742 1.00 69.12 192 ASP A C 1
ATOM 1541 O O . ASP A 1 192 ? -4.592 -1.943 35.356 1.00 69.12 192 ASP A O 1
ATOM 1545 N N . LYS A 1 193 ? -4.058 -0.164 34.098 1.00 64.88 193 LYS A N 1
ATOM 1546 C CA . LYS A 1 193 ? -5.411 0.422 34.048 1.00 64.88 193 LYS A CA 1
ATOM 1547 C C . LYS A 1 193 ? -5.963 0.659 32.645 1.00 64.88 193 LYS A C 1
ATOM 1549 O O . LYS A 1 193 ? -7.141 0.971 32.518 1.00 64.88 193 LYS A O 1
ATOM 1554 N N . TYR A 1 194 ? -5.136 0.557 31.607 1.00 64.56 194 TYR A N 1
ATOM 1555 C CA . TYR A 1 194 ? -5.511 0.992 30.263 1.00 64.56 194 TYR A CA 1
ATOM 1556 C C . TYR A 1 194 ? -5.065 -0.024 29.226 1.00 64.56 194 TYR A C 1
ATOM 1558 O O . TYR A 1 194 ? -3.920 -0.467 29.230 1.00 64.56 194 TYR A O 1
ATOM 1566 N N . PHE A 1 195 ? -5.956 -0.340 28.296 1.00 71.12 195 PHE A N 1
ATOM 1567 C CA . PHE A 1 195 ? -5.593 -1.016 27.062 1.00 71.12 195 PHE A CA 1
ATOM 1568 C C . PHE A 1 195 ? -5.472 0.045 25.969 1.00 71.12 195 PHE A C 1
ATOM 1570 O O . PHE A 1 195 ? -6.476 0.609 25.539 1.00 71.12 195 PHE A O 1
ATOM 1577 N N . ILE A 1 196 ? -4.236 0.376 25.591 1.00 76.81 196 ILE A N 1
ATOM 1578 C CA . ILE A 1 196 ? -3.952 1.417 24.600 1.00 76.81 196 ILE A CA 1
ATOM 1579 C C . ILE A 1 196 ? -3.769 0.751 23.244 1.00 76.81 196 ILE A C 1
ATOM 1581 O O . ILE A 1 196 ? -2.987 -0.192 23.113 1.00 76.81 196 ILE A O 1
ATOM 1585 N N . ILE A 1 197 ? -4.482 1.265 22.247 1.00 79.88 197 ILE A N 1
ATOM 1586 C CA . ILE A 1 197 ? -4.404 0.827 20.858 1.00 79.88 197 ILE A CA 1
ATOM 1587 C C . ILE A 1 197 ? -3.923 2.021 20.045 1.00 79.88 197 ILE A C 1
ATOM 1589 O O . ILE A 1 197 ? -4.566 3.068 20.033 1.00 79.88 197 ILE A O 1
ATOM 1593 N N . GLU A 1 198 ? -2.781 1.861 19.393 1.00 83.69 198 GLU A N 1
ATOM 1594 C CA . GLU A 1 198 ? -2.251 2.826 18.443 1.00 83.69 198 GLU A CA 1
ATOM 1595 C C . GLU A 1 198 ? -2.660 2.378 17.042 1.00 83.69 198 GLU A C 1
ATOM 1597 O O . GLU A 1 198 ? -2.374 1.249 16.642 1.00 83.69 198 GLU A O 1
ATOM 1602 N N . ILE A 1 199 ? -3.342 3.257 16.312 1.00 87.00 199 ILE A N 1
ATOM 1603 C CA . ILE A 1 199 ? -3.699 3.050 14.910 1.00 87.00 199 ILE A CA 1
ATOM 1604 C C . ILE A 1 199 ? -2.978 4.122 14.104 1.00 87.00 199 ILE A C 1
ATOM 1606 O O . ILE A 1 199 ? -3.212 5.313 14.306 1.00 87.00 199 ILE A O 1
ATOM 1610 N N . THR A 1 200 ? -2.112 3.703 13.191 1.00 87.56 200 THR A N 1
ATOM 1611 C CA . THR A 1 200 ? -1.338 4.599 12.333 1.00 87.56 200 THR A CA 1
ATOM 1612 C C . THR A 1 200 ? -1.785 4.464 10.888 1.00 87.56 200 THR A C 1
ATOM 1614 O O . THR A 1 200 ? -1.898 3.360 10.359 1.00 87.56 200 THR A O 1
ATOM 1617 N N . LEU A 1 201 ? -2.013 5.605 10.240 1.00 88.62 201 LEU A N 1
ATOM 1618 C CA . LEU A 1 201 ? -2.317 5.698 8.817 1.00 88.62 201 LEU A CA 1
ATOM 1619 C C . LEU A 1 201 ? -1.130 6.356 8.101 1.00 88.62 201 LEU A C 1
ATOM 1621 O O . LEU A 1 201 ? -0.777 7.484 8.456 1.00 88.62 201 LEU A O 1
ATOM 1625 N N . PRO A 1 202 ? -0.520 5.712 7.091 1.00 87.94 202 PRO A N 1
ATOM 1626 C CA . PRO A 1 202 ? 0.522 6.351 6.307 1.00 87.94 202 PRO A CA 1
ATOM 1627 C C . PRO A 1 202 ? -0.053 7.514 5.495 1.00 87.94 202 PRO A C 1
ATOM 1629 O O . PRO A 1 202 ? -1.079 7.388 4.827 1.00 87.94 202 PRO A O 1
ATOM 1632 N N . LEU A 1 203 ? 0.651 8.643 5.524 1.00 87.31 203 LEU A N 1
ATOM 1633 C CA . LEU A 1 203 ? 0.382 9.782 4.653 1.00 87.31 203 LEU A CA 1
ATOM 1634 C C . LEU A 1 203 ? 1.219 9.672 3.381 1.00 87.31 203 LEU A C 1
ATOM 1636 O O . LEU A 1 203 ? 2.355 9.194 3.405 1.00 87.31 203 LEU A O 1
ATOM 1640 N N . THR A 1 204 ? 0.674 10.154 2.270 1.00 88.44 204 THR A N 1
ATOM 1641 C CA . THR A 1 204 ? 1.358 10.172 0.977 1.00 88.44 204 THR A CA 1
ATOM 1642 C C . THR A 1 204 ? 1.813 11.575 0.622 1.00 88.44 204 THR A C 1
ATOM 1644 O O . THR A 1 204 ? 1.129 12.562 0.899 1.00 88.44 204 THR A O 1
ATOM 1647 N N . GLY A 1 205 ? 2.977 11.665 -0.022 1.00 84.75 205 GLY A N 1
ATOM 1648 C CA . GLY A 1 205 ? 3.417 12.914 -0.633 1.00 84.75 205 GLY A CA 1
ATOM 1649 C C . GLY A 1 205 ? 2.466 13.360 -1.745 1.00 84.75 205 GLY A C 1
ATOM 1650 O O . GLY A 1 205 ? 1.769 12.548 -2.349 1.00 84.75 205 GLY A O 1
ATOM 1651 N N . ASP A 1 206 ? 2.481 14.653 -2.040 1.00 77.81 206 ASP A N 1
ATOM 1652 C CA . ASP A 1 206 ? 1.665 15.302 -3.077 1.00 77.81 206 ASP A CA 1
ATOM 1653 C C . ASP A 1 206 ? 1.980 14.873 -4.525 1.00 77.81 206 ASP A C 1
ATOM 1655 O O . ASP A 1 206 ? 1.252 15.211 -5.460 1.00 77.81 206 ASP A O 1
ATOM 1659 N N . THR A 1 207 ? 3.084 14.154 -4.731 1.00 84.56 207 THR A N 1
ATOM 1660 C CA . THR A 1 207 ? 3.617 13.863 -6.058 1.00 84.56 207 THR A CA 1
ATOM 1661 C C . THR A 1 207 ? 3.430 12.386 -6.403 1.00 84.56 207 THR A C 1
ATOM 1663 O O . THR A 1 207 ? 4.244 11.553 -5.993 1.00 84.56 207 THR A O 1
ATOM 1666 N N . PRO A 1 208 ? 2.411 12.032 -7.206 1.00 87.94 208 PRO A N 1
ATOM 1667 C CA . PRO A 1 208 ? 2.238 10.667 -7.672 1.00 87.94 208 PRO A CA 1
ATOM 1668 C C . PRO A 1 208 ? 3.310 10.285 -8.698 1.00 87.94 208 PRO A C 1
ATOM 1670 O O . PRO A 1 208 ? 3.769 11.100 -9.512 1.00 87.94 208 PRO A O 1
ATOM 1673 N N . PHE A 1 209 ? 3.671 9.003 -8.686 1.00 91.38 209 PHE A N 1
ATOM 1674 C CA . PHE A 1 209 ? 4.612 8.406 -9.625 1.00 91.38 209 PHE A CA 1
ATOM 1675 C C . PHE A 1 209 ? 3.924 7.344 -10.477 1.00 91.38 209 PHE A C 1
ATOM 1677 O O . PHE A 1 209 ? 3.190 6.496 -9.980 1.00 91.38 209 PHE A O 1
ATOM 1684 N N . THR A 1 210 ? 4.211 7.358 -11.775 1.00 92.12 210 THR A N 1
ATOM 1685 C CA . THR A 1 210 ? 3.849 6.267 -12.680 1.00 92.12 210 THR A CA 1
ATOM 1686 C C . THR A 1 210 ? 4.994 5.268 -12.733 1.00 92.12 210 THR A C 1
ATOM 1688 O O . THR A 1 210 ? 6.133 5.643 -13.022 1.00 92.12 210 THR A O 1
ATOM 1691 N N . ILE A 1 211 ? 4.691 4.002 -12.461 1.00 92.12 211 ILE A N 1
ATOM 1692 C CA . ILE A 1 211 ? 5.662 2.910 -12.506 1.00 92.12 211 ILE A CA 1
ATOM 1693 C C . ILE A 1 211 ? 5.684 2.318 -13.917 1.00 92.12 211 ILE A C 1
ATOM 1695 O O . ILE A 1 211 ? 4.667 1.860 -14.434 1.00 92.12 211 ILE A O 1
ATOM 1699 N N . TYR A 1 212 ? 6.867 2.285 -14.519 1.00 90.81 212 TYR A N 1
ATOM 1700 C CA . TYR A 1 212 ? 7.143 1.671 -15.810 1.00 90.81 212 TYR A CA 1
ATOM 1701 C C . TYR A 1 212 ? 7.974 0.413 -15.602 1.00 90.81 212 TYR A C 1
ATOM 1703 O O . TYR A 1 212 ? 8.980 0.444 -14.898 1.00 90.81 212 TYR A O 1
ATOM 1711 N N . LYS A 1 213 ? 7.578 -0.690 -16.242 1.00 90.75 213 LYS A N 1
ATOM 1712 C CA . LYS A 1 213 ? 8.411 -1.892 -16.323 1.00 90.75 213 LYS A CA 1
ATOM 1713 C C . LYS A 1 213 ? 9.418 -1.728 -17.455 1.00 90.75 213 LYS A C 1
ATOM 1715 O O . LYS A 1 213 ? 9.030 -1.498 -18.600 1.00 90.75 213 LYS A O 1
ATOM 1720 N N . THR A 1 214 ? 10.695 -1.884 -17.145 1.00 90.12 214 THR A N 1
ATOM 1721 C CA . THR A 1 214 ? 11.773 -1.763 -18.119 1.00 90.12 214 THR A CA 1
ATOM 1722 C C . THR A 1 214 ? 11.961 -3.093 -18.841 1.00 90.12 214 THR A C 1
ATOM 1724 O O . THR A 1 214 ? 12.363 -4.087 -18.240 1.00 90.12 214 THR A O 1
ATOM 1727 N N . ILE A 1 215 ? 11.684 -3.121 -20.144 1.00 90.00 215 ILE A N 1
ATOM 1728 C CA . ILE A 1 215 ? 11.914 -4.293 -20.995 1.00 90.00 215 ILE A CA 1
ATOM 1729 C C . ILE A 1 215 ? 12.851 -3.867 -22.128 1.00 90.00 215 ILE A C 1
ATOM 1731 O O . ILE A 1 215 ? 12.409 -3.168 -23.043 1.00 90.00 215 ILE A O 1
ATOM 1735 N N . PRO A 1 216 ? 14.143 -4.233 -22.086 1.00 88.88 216 PRO A N 1
ATOM 1736 C CA . PRO A 1 216 ? 15.062 -3.848 -23.139 1.00 88.88 216 PRO A CA 1
ATOM 1737 C C . PRO A 1 216 ? 14.773 -4.665 -24.401 1.00 88.88 216 PRO A C 1
ATOM 1739 O O . PRO A 1 216 ? 14.778 -5.897 -24.387 1.00 88.88 216 PRO A O 1
ATOM 1742 N N . ILE A 1 217 ? 14.506 -3.961 -25.498 1.00 88.19 217 ILE A N 1
ATOM 1743 C CA . ILE A 1 217 ? 14.181 -4.579 -26.780 1.00 88.19 217 ILE A CA 1
ATOM 1744 C C . ILE A 1 217 ? 15.484 -4.893 -27.534 1.00 88.19 217 ILE A C 1
ATOM 1746 O O . ILE A 1 217 ? 16.230 -3.962 -27.846 1.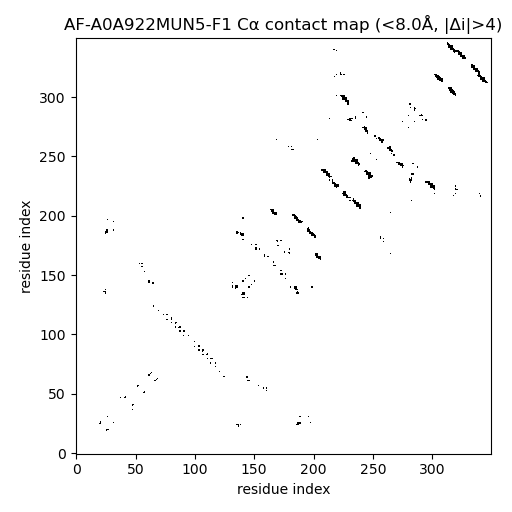00 88.19 217 ILE A O 1
ATOM 1750 N N . PRO A 1 218 ? 15.778 -6.169 -27.843 1.00 88.62 218 PRO A N 1
ATOM 1751 C CA . PRO A 1 218 ? 16.967 -6.527 -28.604 1.00 88.62 218 PRO A CA 1
ATOM 1752 C C . PRO A 1 218 ? 16.856 -6.063 -30.061 1.00 88.62 218 PRO A C 1
ATOM 1754 O O . PRO A 1 218 ? 15.853 -6.302 -30.736 1.00 88.62 218 PRO A O 1
ATOM 1757 N N . MET A 1 219 ? 17.930 -5.461 -30.565 1.00 87.19 219 MET A N 1
ATOM 1758 C CA . MET A 1 219 ? 18.145 -5.216 -31.987 1.00 87.19 219 MET A CA 1
ATOM 1759 C C . MET A 1 219 ? 18.888 -6.399 -32.598 1.00 87.19 219 MET A C 1
ATOM 1761 O O . MET A 1 219 ? 20.018 -6.708 -32.214 1.00 87.19 219 MET A O 1
ATOM 1765 N N . ILE A 1 220 ? 18.265 -7.052 -33.571 1.00 86.50 220 ILE A N 1
ATOM 1766 C CA . ILE A 1 220 ? 18.861 -8.180 -34.286 1.00 86.50 220 ILE A CA 1
ATOM 1767 C C . ILE A 1 220 ? 19.769 -7.604 -35.376 1.00 86.50 220 ILE A C 1
ATOM 1769 O O . ILE A 1 220 ? 19.288 -6.903 -36.265 1.00 86.50 220 ILE A O 1
ATOM 1773 N N . LYS A 1 221 ? 21.082 -7.856 -35.296 1.00 80.94 221 LYS A N 1
ATOM 1774 C CA . LYS A 1 221 ? 22.031 -7.428 -36.344 1.00 80.94 221 LYS A CA 1
ATOM 1775 C C . LYS A 1 221 ? 22.171 -8.476 -37.441 1.00 80.94 221 LYS A C 1
ATOM 1777 O O . LYS A 1 221 ? 22.120 -8.131 -38.611 1.00 80.94 221 LYS A O 1
ATOM 1782 N N . ASN A 1 222 ? 22.339 -9.732 -37.032 1.00 71.38 222 ASN A N 1
ATOM 1783 C CA . ASN A 1 222 ? 22.463 -10.919 -37.878 1.00 71.38 222 ASN A CA 1
ATOM 1784 C C . ASN A 1 222 ? 21.645 -12.041 -37.216 1.00 71.38 222 ASN A C 1
ATOM 1786 O O . ASN A 1 222 ? 21.504 -12.014 -35.994 1.00 71.38 222 ASN A O 1
ATOM 1790 N N . ASN A 1 223 ? 21.184 -13.053 -37.962 1.00 69.31 223 ASN A N 1
ATOM 1791 C CA . ASN A 1 223 ? 20.322 -14.153 -37.467 1.00 69.31 223 ASN A CA 1
ATOM 1792 C C . ASN A 1 223 ? 20.860 -14.940 -36.239 1.00 69.31 223 ASN A C 1
ATOM 1794 O O . ASN A 1 223 ? 20.156 -15.795 -35.718 1.00 69.31 223 ASN A O 1
ATOM 1798 N N . ASN A 1 224 ? 22.080 -14.651 -35.764 1.00 79.31 224 ASN A N 1
ATOM 1799 C CA . ASN A 1 224 ? 22.711 -15.256 -34.586 1.00 79.31 224 ASN A CA 1
ATOM 1800 C C . ASN A 1 224 ? 23.080 -14.266 -33.463 1.00 79.31 224 ASN A C 1
ATOM 1802 O O . ASN A 1 224 ? 23.496 -14.705 -32.393 1.00 79.31 224 ASN A O 1
ATOM 1806 N N . GLN A 1 225 ? 22.976 -12.949 -33.671 1.00 88.12 225 GLN A N 1
ATOM 1807 C CA . GLN A 1 225 ? 23.442 -11.946 -32.705 1.00 88.12 225 GLN A CA 1
ATOM 1808 C C . GLN A 1 225 ? 22.402 -10.856 -32.463 1.00 88.12 225 GLN A C 1
ATOM 1810 O O . GLN A 1 225 ? 21.918 -10.209 -33.398 1.00 88.12 225 GLN A O 1
ATOM 1815 N N . SER A 1 226 ? 22.127 -10.612 -31.184 1.00 89.38 226 SER A N 1
ATOM 1816 C CA . SER A 1 226 ? 21.277 -9.521 -30.719 1.00 89.38 226 SER A CA 1
ATOM 1817 C C . SER A 1 226 ? 22.059 -8.548 -29.850 1.00 89.38 226 SER A C 1
ATOM 1819 O O . SER A 1 226 ? 22.848 -8.950 -28.994 1.00 89.38 226 SER A O 1
ATOM 1821 N N . ILE A 1 227 ? 21.801 -7.262 -30.056 1.00 90.31 227 ILE A N 1
ATOM 1822 C CA . ILE A 1 227 ? 22.331 -6.176 -29.239 1.00 90.31 227 ILE A CA 1
ATOM 1823 C C . ILE A 1 227 ? 21.196 -5.636 -28.383 1.00 90.31 227 ILE A C 1
ATOM 1825 O O . ILE A 1 227 ? 20.172 -5.204 -28.906 1.00 90.31 227 ILE A O 1
ATOM 1829 N N . THR A 1 228 ? 21.399 -5.625 -27.074 1.00 90.06 228 THR A N 1
ATOM 1830 C CA . THR A 1 228 ? 20.390 -5.203 -26.103 1.00 90.06 228 THR A CA 1
ATOM 1831 C C . THR A 1 228 ? 20.956 -4.077 -25.251 1.00 90.06 228 THR A C 1
ATOM 1833 O O . THR A 1 228 ? 22.124 -4.097 -24.864 1.00 90.06 228 THR A O 1
ATOM 1836 N N . MET A 1 229 ? 20.139 -3.066 -24.964 1.00 89.62 229 MET A N 1
ATOM 1837 C CA . MET A 1 229 ? 20.519 -2.002 -24.038 1.00 89.62 229 MET A CA 1
ATOM 1838 C C . MET A 1 229 ? 20.577 -2.553 -22.613 1.00 89.62 229 MET A C 1
ATOM 1840 O O . MET A 1 229 ? 19.624 -3.183 -22.153 1.00 89.62 229 MET A O 1
ATOM 1844 N N . LYS A 1 230 ? 21.674 -2.292 -21.898 1.00 89.06 230 LYS A N 1
ATOM 1845 C CA . LYS A 1 230 ? 21.778 -2.646 -20.484 1.00 89.06 230 LYS A CA 1
ATOM 1846 C C . LYS A 1 230 ? 20.907 -1.697 -19.662 1.00 89.06 230 LYS A C 1
ATOM 1848 O O . LYS A 1 230 ? 21.060 -0.481 -19.749 1.00 89.06 230 LYS A O 1
ATOM 1853 N N . THR A 1 231 ? 20.019 -2.266 -18.858 1.00 88.88 231 THR A N 1
ATOM 1854 C CA . THR A 1 231 ? 19.129 -1.540 -17.946 1.00 88.88 231 THR A CA 1
ATOM 1855 C C . THR A 1 231 ? 19.659 -1.652 -16.526 1.00 88.88 231 THR A C 1
ATOM 1857 O O . THR A 1 231 ? 20.138 -2.716 -16.129 1.00 88.88 231 THR A O 1
ATOM 1860 N N . ASN A 1 232 ? 19.559 -0.582 -15.742 1.00 87.56 232 ASN A N 1
ATOM 1861 C CA . ASN A 1 232 ? 20.046 -0.586 -14.361 1.00 87.56 232 ASN A CA 1
ATOM 1862 C C . ASN A 1 232 ? 18.960 -0.995 -13.352 1.00 87.56 232 ASN A C 1
ATOM 1864 O O . ASN A 1 232 ? 19.274 -1.242 -12.190 1.00 87.56 232 ASN A O 1
ATOM 1868 N N . SER A 1 233 ? 17.697 -1.049 -13.777 1.00 89.38 233 SER A N 1
ATOM 1869 C CA . SER A 1 233 ? 16.548 -1.354 -12.924 1.00 89.38 233 SER A CA 1
ATOM 1870 C C . SER A 1 233 ? 15.425 -2.050 -13.693 1.00 89.38 233 SER A C 1
ATOM 1872 O O . SER A 1 233 ? 15.233 -1.799 -14.885 1.00 89.38 233 SER A O 1
ATOM 1874 N N . GLU A 1 234 ? 14.690 -2.926 -13.005 1.00 91.25 234 GLU A N 1
ATOM 1875 C CA . GLU A 1 234 ? 13.540 -3.654 -13.566 1.00 91.25 234 GLU A CA 1
ATOM 1876 C C . GLU A 1 234 ? 12.320 -2.746 -13.722 1.00 91.25 234 GLU A C 1
ATOM 1878 O O . GLU A 1 234 ? 11.532 -2.912 -14.655 1.00 91.25 234 GLU A O 1
ATOM 1883 N N . TYR A 1 235 ? 12.183 -1.769 -12.825 1.00 92.44 235 TYR A N 1
ATOM 1884 C CA . TYR A 1 235 ? 11.120 -0.783 -12.854 1.00 92.44 235 TYR A CA 1
ATOM 1885 C C . TYR A 1 235 ? 11.663 0.617 -12.612 1.00 92.44 235 TYR A C 1
ATOM 1887 O O . TYR A 1 235 ? 12.636 0.832 -11.886 1.00 92.44 235 TYR A O 1
ATOM 1895 N N . VAL A 1 236 ? 10.967 1.586 -13.184 1.00 92.50 236 VAL A N 1
ATOM 1896 C CA . VAL A 1 236 ? 11.241 3.003 -13.004 1.00 92.50 236 VAL A CA 1
ATOM 1897 C C . VAL A 1 236 ? 9.949 3.692 -12.606 1.00 92.50 236 VAL A C 1
ATOM 1899 O O . VAL A 1 236 ? 8.977 3.669 -13.352 1.00 92.50 236 VAL A O 1
ATOM 1902 N N . ALA A 1 237 ? 9.954 4.356 -11.459 1.00 92.81 237 ALA A N 1
ATOM 1903 C CA . ALA A 1 237 ? 8.909 5.291 -11.080 1.00 92.81 237 ALA A CA 1
ATOM 1904 C C . ALA A 1 237 ? 9.283 6.692 -11.579 1.00 92.81 237 ALA A C 1
ATOM 1906 O O . ALA A 1 237 ? 10.371 7.184 -11.281 1.00 92.81 237 ALA A O 1
ATOM 1907 N N . VAL A 1 238 ? 8.393 7.338 -12.330 1.00 91.94 238 VAL A N 1
ATOM 1908 C CA . VAL A 1 238 ? 8.571 8.702 -12.855 1.00 91.94 238 VAL A CA 1
ATOM 1909 C C . VAL A 1 238 ? 7.426 9.578 -12.372 1.00 91.94 238 VAL A C 1
ATOM 1911 O O . VAL A 1 238 ? 6.267 9.174 -12.474 1.00 91.94 238 VAL A O 1
ATOM 1914 N N . ASN A 1 239 ? 7.729 10.768 -11.855 1.00 91.00 239 ASN A N 1
ATOM 1915 C CA . ASN A 1 239 ? 6.672 11.690 -11.451 1.00 91.00 239 ASN A CA 1
ATOM 1916 C C . ASN A 1 239 ? 5.902 12.219 -12.671 1.00 91.00 239 ASN A C 1
ATOM 1918 O O . ASN A 1 239 ? 6.422 12.264 -13.786 1.00 91.00 239 ASN A O 1
ATOM 1922 N N . VAL A 1 240 ? 4.670 12.684 -12.461 1.00 86.94 240 VAL A N 1
ATOM 1923 C CA . VAL A 1 240 ? 3.795 13.168 -13.551 1.00 86.94 240 VAL A CA 1
ATOM 1924 C C . VAL A 1 240 ? 4.456 14.256 -14.409 1.00 86.94 240 VAL A C 1
ATOM 1926 O O . VAL A 1 240 ? 4.269 14.290 -15.623 1.00 86.94 240 VAL A O 1
ATOM 1929 N N . ARG A 1 241 ? 5.285 15.114 -13.800 1.00 87.31 241 ARG A N 1
ATOM 1930 C CA . ARG A 1 241 ? 5.992 16.202 -14.498 1.00 87.31 241 ARG A CA 1
ATOM 1931 C C . ARG A 1 241 ? 7.246 15.755 -15.259 1.00 87.31 241 ARG A C 1
ATOM 1933 O O . ARG A 1 241 ? 7.835 16.574 -15.955 1.00 87.31 241 ARG A O 1
ATOM 1940 N N . LYS A 1 242 ? 7.656 14.485 -15.147 1.00 86.38 242 LYS A N 1
ATOM 1941 C CA . LYS A 1 242 ? 8.905 13.944 -15.716 1.00 86.38 242 LYS A CA 1
ATOM 1942 C C . LYS A 1 242 ? 10.143 14.761 -15.318 1.00 86.38 242 LYS A C 1
ATOM 1944 O O . LYS A 1 242 ? 11.027 15.029 -16.125 1.00 86.38 242 LYS A O 1
ATOM 1949 N N . GLU A 1 243 ? 10.192 15.173 -14.059 1.00 87.88 243 GLU A N 1
ATOM 1950 C CA . GLU A 1 243 ? 11.307 15.917 -13.467 1.00 87.88 243 GLU A CA 1
ATOM 1951 C C . GLU A 1 243 ? 12.122 15.061 -12.503 1.00 87.88 243 GLU A C 1
ATOM 1953 O O . GLU A 1 243 ? 13.313 15.312 -12.307 1.00 87.88 243 GLU A O 1
ATOM 1958 N N . THR A 1 244 ? 11.497 14.052 -11.897 1.00 90.56 244 THR A N 1
ATOM 1959 C CA . THR A 1 244 ? 12.133 13.166 -10.929 1.00 90.56 244 THR A CA 1
ATOM 1960 C C . THR A 1 244 ? 11.820 11.706 -11.221 1.00 90.56 244 THR A C 1
ATOM 1962 O O . THR A 1 244 ? 10.771 11.361 -11.770 1.00 90.56 244 THR A O 1
ATOM 1965 N N . TYR A 1 245 ? 12.760 10.836 -10.856 1.00 91.19 245 TYR A N 1
ATOM 1966 C CA . TYR A 1 245 ? 12.618 9.394 -10.990 1.00 91.19 245 TYR A CA 1
ATOM 1967 C C . TYR A 1 245 ? 13.161 8.634 -9.790 1.00 91.19 245 TYR A C 1
ATOM 1969 O O . TYR A 1 245 ? 13.989 9.132 -9.024 1.00 91.19 245 TYR A O 1
ATOM 1977 N N . MET A 1 246 ? 12.727 7.386 -9.685 1.00 91.88 246 MET A N 1
ATOM 1978 C CA . MET A 1 246 ? 13.227 6.405 -8.739 1.00 91.88 246 MET A CA 1
ATOM 1979 C C . MET A 1 246 ? 13.365 5.048 -9.434 1.00 91.88 246 MET A C 1
ATOM 1981 O O . MET A 1 246 ? 12.534 4.671 -10.257 1.00 91.88 246 MET A O 1
ATOM 1985 N N . GLN A 1 247 ? 14.435 4.325 -9.114 1.00 91.19 247 GLN A N 1
ATOM 1986 C CA . GLN A 1 247 ? 14.701 2.989 -9.645 1.00 91.19 247 GLN A CA 1
ATOM 1987 C C . GLN A 1 247 ? 14.228 1.926 -8.658 1.00 91.19 247 GLN A C 1
ATOM 1989 O O . GLN A 1 247 ? 14.603 1.944 -7.480 1.00 91.19 247 GLN A O 1
ATOM 1994 N N . LEU A 1 248 ? 13.431 0.993 -9.163 1.00 92.50 248 LEU A N 1
ATOM 1995 C CA . LEU A 1 248 ? 12.725 -0.011 -8.384 1.00 92.50 248 LEU A CA 1
ATOM 1996 C C . LEU A 1 248 ? 13.035 -1.422 -8.904 1.00 92.50 248 LEU A C 1
ATOM 1998 O O . LEU A 1 248 ? 13.378 -1.638 -10.070 1.00 92.50 248 LEU A O 1
ATOM 2002 N N . THR A 1 249 ? 12.913 -2.381 -8.003 1.00 91.38 249 THR A N 1
ATOM 2003 C CA . THR A 1 249 ? 13.041 -3.824 -8.217 1.00 91.38 249 THR A CA 1
ATOM 2004 C C . THR A 1 249 ? 11.697 -4.492 -7.944 1.00 91.38 249 THR A C 1
ATOM 2006 O O . THR A 1 249 ? 10.823 -3.882 -7.325 1.00 91.38 249 THR A O 1
ATOM 2009 N N . ASN A 1 250 ? 11.526 -5.748 -8.362 1.00 89.00 250 ASN A N 1
ATOM 2010 C CA . ASN A 1 250 ? 10.349 -6.533 -7.973 1.00 89.00 250 ASN A CA 1
ATOM 2011 C C . ASN A 1 250 ? 10.168 -6.570 -6.443 1.00 89.00 250 ASN A C 1
ATOM 2013 O O . ASN A 1 250 ? 9.063 -6.337 -5.966 1.00 89.00 250 ASN A O 1
ATOM 2017 N N . SER A 1 251 ? 11.253 -6.757 -5.680 1.00 89.94 251 SER A N 1
ATOM 2018 C CA . SER A 1 251 ? 11.190 -6.801 -4.212 1.00 89.94 251 SER A CA 1
ATOM 2019 C C . SER A 1 251 ? 10.700 -5.484 -3.606 1.00 89.94 251 SER A C 1
ATOM 2021 O O . SER A 1 251 ? 9.931 -5.505 -2.652 1.00 89.94 251 SER A O 1
ATOM 2023 N N . ASP A 1 252 ? 11.060 -4.326 -4.174 1.00 90.62 252 ASP A N 1
ATOM 2024 C CA . ASP A 1 252 ? 10.535 -3.043 -3.679 1.00 90.62 252 ASP A CA 1
ATOM 2025 C C . ASP A 1 252 ? 9.007 -2.965 -3.816 1.00 90.62 252 ASP A C 1
ATOM 2027 O O . ASP A 1 252 ? 8.339 -2.416 -2.946 1.00 90.62 252 ASP A O 1
ATOM 2031 N N . LEU A 1 253 ? 8.456 -3.519 -4.903 1.00 89.06 253 LEU A N 1
ATOM 2032 C CA . LEU A 1 253 ? 7.018 -3.504 -5.168 1.00 89.06 253 LEU A CA 1
ATOM 2033 C C . LEU A 1 253 ? 6.247 -4.518 -4.316 1.00 89.06 253 LEU A C 1
ATOM 2035 O O . LEU A 1 253 ? 5.080 -4.280 -4.018 1.00 89.06 253 LEU A O 1
ATOM 2039 N N . GLU A 1 254 ? 6.878 -5.621 -3.909 1.00 87.94 254 GLU A N 1
ATOM 2040 C CA . GLU A 1 254 ? 6.274 -6.622 -3.015 1.00 87.94 254 GLU A CA 1
ATOM 2041 C C . GLU A 1 254 ? 6.003 -6.069 -1.611 1.00 87.94 254 GLU A C 1
ATOM 2043 O O . GLU A 1 254 ? 5.043 -6.482 -0.967 1.00 87.94 254 GLU A O 1
ATOM 2048 N N . HIS A 1 255 ? 6.804 -5.102 -1.157 1.00 85.25 255 HIS A N 1
ATOM 2049 C CA . HIS A 1 255 ? 6.604 -4.419 0.125 1.00 85.25 255 HIS A CA 1
ATOM 2050 C C . HIS A 1 255 ? 5.599 -3.257 0.043 1.00 85.25 255 HIS A C 1
ATOM 2052 O O . HIS A 1 255 ? 5.302 -2.626 1.056 1.00 85.25 255 HIS A O 1
ATOM 2058 N N . CYS A 1 256 ? 5.085 -2.938 -1.148 1.00 89.19 256 CYS A N 1
ATOM 2059 C CA . CYS A 1 256 ? 4.052 -1.923 -1.308 1.00 89.19 256 CYS A CA 1
ATOM 2060 C C . CYS A 1 256 ? 2.669 -2.489 -0.995 1.00 89.19 256 CYS A C 1
ATOM 2062 O O . CYS A 1 256 ? 2.320 -3.598 -1.403 1.00 89.19 256 CYS A O 1
ATOM 2064 N N . ILE A 1 257 ? 1.821 -1.668 -0.384 1.00 88.06 257 ILE A N 1
ATOM 2065 C CA . ILE A 1 257 ? 0.423 -2.020 -0.172 1.00 88.06 257 ILE A CA 1
ATOM 2066 C C . ILE A 1 257 ? -0.348 -1.723 -1.456 1.00 88.06 257 ILE A C 1
ATOM 2068 O O . ILE A 1 257 ? -0.372 -0.595 -1.957 1.00 88.06 257 ILE A O 1
ATOM 2072 N N . LYS A 1 258 ? -0.974 -2.760 -2.011 1.00 87.62 258 LYS A N 1
ATOM 2073 C CA . LYS A 1 258 ? -1.804 -2.650 -3.207 1.00 87.62 258 LYS A CA 1
ATOM 2074 C C . LYS A 1 258 ? -3.225 -2.247 -2.819 1.00 87.62 258 LYS A C 1
ATOM 2076 O O . LYS A 1 258 ? -3.958 -3.047 -2.241 1.00 87.62 258 LYS A O 1
ATOM 2081 N N . ILE A 1 259 ? -3.608 -1.023 -3.171 1.00 83.75 259 ILE A N 1
ATOM 2082 C CA . ILE A 1 259 ? -4.928 -0.470 -2.847 1.00 83.75 259 ILE A CA 1
ATOM 2083 C C . ILE A 1 259 ? -5.940 -0.847 -3.932 1.00 83.75 259 ILE A C 1
ATOM 2085 O O . ILE A 1 259 ? -6.977 -1.443 -3.658 1.00 83.75 259 ILE A O 1
ATOM 2089 N N . GLU A 1 260 ? -5.573 -0.599 -5.187 1.00 80.81 260 GLU A N 1
ATOM 2090 C CA . GLU A 1 260 ? -6.377 -0.896 -6.374 1.00 80.81 260 GLU A CA 1
ATOM 2091 C C . GLU A 1 260 ? -5.565 -1.765 -7.351 1.00 80.81 260 GLU A C 1
ATOM 2093 O O . GLU A 1 260 ? -4.351 -1.926 -7.181 1.00 80.81 260 GLU A O 1
ATOM 2098 N N . PRO A 1 261 ? -6.158 -2.324 -8.427 1.00 80.38 261 PRO A N 1
ATOM 2099 C CA . PRO A 1 261 ? -5.441 -3.194 -9.360 1.00 80.38 261 PRO A CA 1
ATOM 2100 C C . PRO A 1 261 ? -4.123 -2.630 -9.913 1.00 80.38 261 PRO A C 1
ATOM 2102 O O . PRO A 1 261 ? -3.246 -3.427 -10.260 1.00 80.38 261 PRO A O 1
ATOM 2105 N N . ARG A 1 262 ? -3.983 -1.297 -9.988 1.00 81.75 262 ARG A N 1
ATOM 2106 C CA . ARG A 1 262 ? -2.811 -0.583 -10.526 1.00 81.75 262 ARG A CA 1
ATOM 2107 C C . ARG A 1 262 ? -2.280 0.534 -9.618 1.00 81.75 262 ARG A C 1
ATOM 2109 O O . ARG A 1 262 ? -1.414 1.285 -10.057 1.00 81.75 262 ARG A O 1
ATOM 2116 N N . THR A 1 263 ? -2.765 0.620 -8.382 1.00 86.50 263 THR A N 1
ATOM 2117 C CA . THR A 1 263 ? -2.413 1.694 -7.444 1.00 86.50 263 THR A CA 1
ATOM 2118 C C . THR A 1 263 ? -1.720 1.090 -6.234 1.00 86.50 263 THR A C 1
ATOM 2120 O O . THR A 1 263 ? -2.230 0.153 -5.613 1.00 86.50 263 THR A O 1
ATOM 2123 N N . TYR A 1 264 ? -0.544 1.623 -5.921 1.00 89.12 264 TYR A N 1
ATOM 2124 C CA . TYR A 1 264 ? 0.332 1.133 -4.867 1.00 89.12 264 TYR A CA 1
ATOM 2125 C C . TYR A 1 264 ? 0.690 2.286 -3.941 1.00 89.12 264 TYR A C 1
ATOM 2127 O O . TYR A 1 264 ? 1.035 3.368 -4.415 1.00 89.12 264 TYR A O 1
ATOM 2135 N N . VAL A 1 265 ? 0.669 2.027 -2.638 1.00 89.56 265 VAL A N 1
ATOM 2136 C CA . VAL A 1 265 ? 1.260 2.911 -1.635 1.00 89.56 265 VAL A CA 1
ATOM 2137 C C . VAL A 1 265 ? 2.488 2.224 -1.074 1.00 89.56 265 VAL A C 1
ATOM 2139 O O . VAL A 1 265 ? 2.430 1.090 -0.603 1.00 89.56 265 VAL A O 1
ATOM 2142 N N . CYS A 1 266 ? 3.622 2.904 -1.185 1.00 87.94 266 CYS A N 1
ATOM 2143 C CA . CYS A 1 266 ? 4.921 2.330 -0.891 1.00 87.94 266 CYS A CA 1
ATOM 2144 C C . CYS A 1 266 ? 5.676 3.213 0.099 1.00 87.94 266 CYS A C 1
ATOM 2146 O O . CYS A 1 266 ? 5.855 4.406 -0.148 1.00 87.94 266 CYS A O 1
ATOM 2148 N N . SER A 1 267 ? 6.198 2.611 1.166 1.00 84.81 267 SER A N 1
ATOM 2149 C CA . SER A 1 267 ? 7.159 3.259 2.060 1.00 84.81 267 SER A CA 1
ATOM 2150 C C . SER A 1 267 ? 8.582 2.909 1.619 1.00 84.81 267 SER A C 1
ATOM 2152 O O . SER A 1 267 ? 9.211 1.988 2.139 1.00 84.81 267 SER A O 1
ATOM 2154 N N . LEU A 1 268 ? 9.075 3.598 0.586 1.00 79.62 268 LEU A N 1
ATOM 2155 C CA . LEU A 1 268 ? 10.380 3.304 -0.010 1.00 79.62 268 LEU A CA 1
ATOM 2156 C C . LEU A 1 268 ? 11.471 4.199 0.572 1.00 79.62 268 LEU A C 1
ATOM 2158 O O . LEU A 1 268 ? 11.490 5.406 0.341 1.00 79.62 268 LEU A O 1
ATOM 2162 N N . ASN A 1 269 ? 12.464 3.583 1.212 1.00 80.12 269 ASN A N 1
ATOM 2163 C CA . ASN A 1 269 ? 13.695 4.251 1.643 1.00 80.12 269 ASN A CA 1
ATOM 2164 C C . ASN A 1 269 ? 14.672 4.428 0.468 1.00 80.12 269 ASN A C 1
ATOM 2166 O O . ASN A 1 269 ? 15.815 3.969 0.506 1.00 80.12 269 ASN A O 1
ATOM 2170 N N . LYS A 1 270 ? 14.211 5.060 -0.617 1.00 83.12 270 LYS A N 1
ATOM 2171 C CA . LYS A 1 270 ? 15.009 5.303 -1.822 1.00 83.12 270 LYS A CA 1
ATOM 2172 C C . LYS A 1 270 ? 14.992 6.778 -2.208 1.00 83.12 270 LYS A C 1
ATOM 2174 O O . LYS A 1 270 ? 13.938 7.408 -2.193 1.00 83.12 270 LYS A O 1
ATOM 2179 N N . PRO A 1 271 ? 16.146 7.347 -2.595 1.00 86.19 271 PRO A N 1
ATOM 2180 C CA . PRO A 1 271 ? 16.202 8.741 -2.993 1.00 86.19 271 PRO A CA 1
ATOM 2181 C C . PRO A 1 271 ? 15.513 8.946 -4.345 1.00 86.19 271 PRO A C 1
ATOM 2183 O O . PRO A 1 271 ? 15.799 8.246 -5.320 1.00 86.19 271 PRO A O 1
ATOM 2186 N N . THR A 1 272 ? 14.668 9.970 -4.427 1.00 88.88 272 THR A N 1
ATOM 2187 C CA . THR A 1 272 ? 14.196 10.516 -5.702 1.00 88.88 272 THR A CA 1
ATOM 2188 C C . THR A 1 272 ? 15.319 11.305 -6.366 1.00 88.88 272 THR A C 1
ATOM 2190 O O . THR A 1 272 ? 15.927 12.179 -5.745 1.00 88.88 272 THR A O 1
ATOM 2193 N N . ARG A 1 273 ? 15.599 11.025 -7.638 1.00 89.75 273 ARG A N 1
ATOM 2194 C CA . ARG A 1 273 ? 16.666 11.678 -8.407 1.00 89.75 273 ARG A CA 1
ATOM 2195 C C . ARG A 1 273 ? 16.086 12.637 -9.433 1.00 89.75 273 ARG A C 1
ATOM 2197 O O . ARG A 1 273 ? 15.062 12.345 -10.039 1.00 89.75 273 ARG A O 1
ATOM 2204 N N . ASN A 1 274 ? 16.762 13.761 -9.657 1.00 87.81 274 ASN A N 1
ATOM 2205 C CA . ASN A 1 274 ? 16.362 14.744 -10.662 1.00 87.81 274 ASN A CA 1
ATOM 2206 C C . ASN A 1 274 ? 16.779 14.290 -12.075 1.00 87.81 274 ASN A C 1
ATOM 2208 O O . ASN A 1 274 ? 17.905 13.831 -12.280 1.00 87.81 274 ASN A O 1
ATOM 2212 N N . MET A 1 275 ? 15.877 14.434 -13.044 1.00 82.81 275 MET A N 1
ATOM 2213 C CA . MET A 1 275 ? 16.087 14.063 -14.445 1.00 82.81 275 MET A CA 1
ATOM 2214 C C . MET A 1 275 ? 16.889 15.091 -15.255 1.00 82.81 275 MET A C 1
ATOM 2216 O O . MET A 1 275 ? 17.419 14.745 -16.303 1.00 82.81 275 MET A O 1
ATOM 2220 N N . ARG A 1 276 ? 17.012 16.342 -14.789 1.00 74.00 276 ARG A N 1
ATOM 2221 C CA . ARG A 1 276 ? 17.743 17.424 -15.480 1.00 74.00 276 ARG A CA 1
ATOM 2222 C C . ARG A 1 276 ? 19.264 17.234 -15.473 1.00 74.00 276 ARG A C 1
ATOM 2224 O O . ARG A 1 276 ? 19.981 17.995 -16.116 1.00 74.00 276 ARG A O 1
ATOM 2231 N N . ASN A 1 277 ? 19.778 16.252 -14.734 1.00 68.12 277 ASN A N 1
ATOM 2232 C CA . ASN A 1 277 ? 21.201 15.942 -14.734 1.00 68.12 277 ASN A CA 1
ATOM 2233 C C . ASN A 1 277 ? 21.565 15.117 -15.982 1.00 68.12 277 ASN A C 1
ATOM 2235 O O . ASN A 1 277 ? 20.889 14.146 -16.299 1.00 68.12 277 ASN A O 1
ATOM 2239 N N . HIS A 1 278 ? 22.667 15.438 -16.662 1.00 62.22 278 HIS A N 1
ATOM 2240 C CA . HIS A 1 278 ? 23.097 14.772 -17.905 1.00 62.22 278 HIS A CA 1
ATOM 2241 C C . HIS A 1 278 ? 23.580 13.315 -17.714 1.00 62.22 278 HIS A C 1
ATOM 2243 O O . HIS A 1 278 ? 24.052 12.686 -18.658 1.00 62.22 278 HIS A O 1
ATOM 2249 N N . GLN A 1 279 ? 23.474 12.765 -16.501 1.00 74.38 279 GLN A N 1
ATOM 2250 C CA . GLN A 1 279 ? 23.854 11.397 -16.139 1.00 74.38 279 GLN A CA 1
ATOM 2251 C C . GLN A 1 279 ? 22.634 10.576 -15.693 1.00 74.38 279 GLN A C 1
ATOM 2253 O O . GLN A 1 279 ? 22.628 9.983 -14.613 1.00 74.38 279 GLN A O 1
ATOM 2258 N N . ILE A 1 280 ? 21.568 10.562 -16.496 1.00 83.06 280 ILE A N 1
ATOM 2259 C CA . ILE A 1 280 ? 20.437 9.657 -16.254 1.00 83.06 280 ILE A CA 1
ATOM 2260 C C . ILE A 1 280 ? 20.693 8.269 -16.867 1.00 83.06 280 ILE A C 1
ATOM 2262 O O . ILE A 1 280 ? 21.305 8.175 -17.934 1.00 83.06 280 ILE A O 1
ATOM 2266 N N . PRO A 1 281 ? 20.226 7.182 -16.221 1.00 87.12 281 PRO A N 1
ATOM 2267 C CA . PRO A 1 281 ? 20.238 5.848 -16.810 1.00 87.12 281 PRO A CA 1
ATOM 2268 C C . PRO A 1 281 ? 19.451 5.793 -18.123 1.00 87.12 281 PRO A C 1
ATOM 2270 O O . PRO A 1 281 ? 18.491 6.539 -18.332 1.00 87.12 281 PRO A O 1
ATOM 2273 N N . CYS A 1 282 ? 19.839 4.873 -18.999 1.00 87.12 282 CYS A N 1
ATOM 2274 C CA . CYS A 1 282 ? 19.309 4.806 -20.355 1.00 87.12 282 CYS A CA 1
ATOM 2275 C C . CYS A 1 282 ? 17.834 4.439 -20.429 1.00 87.12 282 CYS A C 1
ATOM 2277 O O . CYS A 1 282 ? 17.113 4.976 -21.268 1.00 87.12 282 CYS A O 1
ATOM 2279 N N . GLU A 1 283 ? 17.363 3.595 -19.511 1.00 86.75 283 GLU A N 1
ATOM 2280 C CA . GLU A 1 283 ? 15.940 3.304 -19.384 1.00 86.75 283 GLU A CA 1
ATOM 2281 C C . GLU A 1 283 ? 15.111 4.559 -19.079 1.00 86.75 283 GLU A C 1
ATOM 2283 O O . GLU A 1 283 ? 13.998 4.693 -19.578 1.00 86.75 283 GLU A O 1
ATOM 2288 N N . ILE A 1 284 ? 15.671 5.520 -18.335 1.00 87.38 284 ILE A N 1
ATOM 2289 C CA . ILE A 1 284 ? 14.987 6.773 -18.010 1.00 87.38 284 ILE A CA 1
ATOM 2290 C C . ILE A 1 284 ? 14.873 7.637 -19.257 1.00 87.38 284 ILE A C 1
ATOM 2292 O O . ILE A 1 284 ? 13.775 8.083 -19.578 1.00 87.38 284 ILE A O 1
ATOM 2296 N N . GLY A 1 285 ? 15.984 7.835 -19.977 1.00 85.06 285 GLY A N 1
ATOM 2297 C CA . GLY A 1 285 ? 15.989 8.625 -21.210 1.00 85.06 285 GLY A CA 1
ATOM 2298 C C . GLY A 1 285 ? 15.056 8.056 -22.277 1.00 85.06 285 GLY A C 1
ATOM 2299 O O . GLY A 1 285 ? 14.353 8.815 -22.939 1.00 85.06 285 GLY A O 1
ATOM 2300 N N . ALA A 1 286 ? 14.971 6.726 -22.380 1.00 82.12 286 ALA A N 1
ATOM 2301 C CA . ALA A 1 286 ? 14.038 6.057 -23.282 1.00 82.12 286 ALA A CA 1
ATOM 2302 C C . ALA A 1 286 ? 12.564 6.343 -22.930 1.00 82.12 286 ALA A C 1
ATOM 2304 O O . ALA A 1 286 ? 11.759 6.590 -23.825 1.00 82.12 286 ALA A O 1
ATOM 2305 N N . ILE A 1 287 ? 12.204 6.360 -21.640 1.00 79.50 287 ILE A N 1
ATOM 2306 C CA . ILE A 1 287 ? 10.829 6.635 -21.176 1.00 79.50 287 ILE A CA 1
ATOM 2307 C C . ILE A 1 287 ? 10.470 8.124 -21.318 1.00 79.50 287 ILE A C 1
ATOM 2309 O O . ILE A 1 287 ? 9.321 8.481 -21.596 1.00 79.50 287 ILE A O 1
ATOM 2313 N N . THR A 1 288 ? 11.439 9.018 -21.118 1.00 76.31 288 THR A N 1
ATOM 2314 C CA . THR A 1 288 ? 11.218 10.472 -21.136 1.00 76.31 288 THR A CA 1
ATOM 2315 C C . THR A 1 288 ? 11.479 11.119 -22.491 1.00 76.31 288 THR A C 1
ATOM 2317 O O . THR A 1 288 ? 11.241 12.317 -22.632 1.00 76.31 288 THR A O 1
ATOM 2320 N N . ASN A 1 289 ? 11.892 10.332 -23.489 1.00 73.88 289 ASN A N 1
ATOM 2321 C CA . ASN A 1 289 ? 12.276 10.789 -24.824 1.00 73.88 289 ASN A CA 1
ATOM 2322 C C . ASN A 1 289 ? 13.425 11.818 -24.798 1.00 73.88 289 ASN A C 1
ATOM 2324 O O . ASN A 1 289 ? 13.446 12.774 -25.572 1.00 73.88 289 ASN A O 1
ATOM 2328 N N . ILE A 1 290 ? 14.369 11.636 -23.871 1.00 75.88 290 ILE A N 1
ATOM 2329 C CA . ILE A 1 290 ? 15.592 12.436 -23.770 1.00 75.88 290 ILE A CA 1
ATOM 2330 C C . ILE A 1 290 ? 16.706 11.690 -24.505 1.00 75.88 290 ILE A C 1
ATOM 2332 O O . ILE A 1 290 ? 17.041 10.555 -24.162 1.00 75.88 290 ILE A O 1
ATOM 2336 N N . THR A 1 291 ? 17.312 12.337 -25.499 1.00 68.44 291 THR A N 1
ATOM 2337 C CA . THR A 1 291 ? 18.438 11.773 -26.249 1.00 68.44 291 THR A CA 1
ATOM 2338 C C . THR A 1 291 ? 19.679 11.692 -25.362 1.00 68.44 291 THR A C 1
ATOM 2340 O O . THR A 1 291 ? 20.205 12.714 -24.920 1.00 68.44 291 THR A O 1
ATOM 2343 N N . LEU A 1 292 ? 20.172 10.477 -25.119 1.00 70.56 292 LEU A N 1
ATOM 2344 C CA . LEU A 1 292 ? 21.359 10.235 -24.299 1.00 70.56 292 LEU A CA 1
ATOM 2345 C C . LEU A 1 292 ? 22.574 9.909 -25.160 1.00 70.56 292 LEU A C 1
ATOM 2347 O O . LEU A 1 292 ? 22.499 9.124 -26.101 1.00 70.56 292 LEU A O 1
ATOM 2351 N N . SER A 1 293 ? 23.720 10.492 -24.808 1.00 60.53 293 SER A N 1
ATOM 2352 C CA . SER A 1 293 ? 24.957 10.363 -25.584 1.00 60.53 293 SER A CA 1
ATOM 2353 C C . SER A 1 293 ? 25.767 9.099 -25.270 1.00 60.53 293 SER A C 1
ATOM 2355 O O . SER A 1 293 ? 26.659 8.755 -26.043 1.00 60.53 293 SER A O 1
ATOM 2357 N N . LYS A 1 294 ? 25.498 8.399 -24.154 1.00 76.06 294 LYS A N 1
ATOM 2358 C CA . LYS A 1 294 ? 26.308 7.251 -23.696 1.00 76.06 294 LYS A CA 1
ATOM 2359 C C . LYS A 1 294 ? 25.465 6.160 -23.031 1.00 76.06 294 LYS A C 1
ATOM 2361 O O . LYS A 1 294 ? 25.398 6.084 -21.808 1.00 76.06 294 LYS A O 1
ATOM 2366 N N . CYS A 1 295 ? 24.864 5.293 -23.844 1.00 86.00 295 CYS A N 1
ATOM 2367 C CA . CYS A 1 295 ? 24.225 4.066 -23.371 1.00 86.00 295 CYS A CA 1
ATOM 2368 C C . CYS A 1 295 ? 25.114 2.845 -23.557 1.00 86.00 295 CYS A C 1
ATOM 2370 O O . CYS A 1 295 ? 25.818 2.722 -24.558 1.00 86.00 295 CYS A O 1
ATOM 2372 N N . ILE A 1 296 ? 25.090 1.951 -22.567 1.00 88.19 296 ILE A N 1
ATOM 2373 C CA . ILE A 1 296 ? 25.844 0.701 -22.601 1.00 88.19 296 ILE A CA 1
ATOM 2374 C C . ILE A 1 296 ? 24.962 -0.363 -23.244 1.00 88.19 296 ILE A C 1
ATOM 2376 O O . ILE A 1 296 ? 23.828 -0.588 -22.820 1.00 88.19 296 ILE A O 1
ATOM 2380 N N . TYR A 1 297 ? 25.512 -1.039 -24.243 1.00 89.81 297 TYR A N 1
ATOM 2381 C CA . TYR A 1 297 ? 24.856 -2.134 -24.941 1.00 89.81 297 TYR A CA 1
ATOM 2382 C C . TYR A 1 297 ? 25.647 -3.419 -24.736 1.00 89.81 297 TYR A C 1
ATOM 2384 O O . TYR A 1 297 ? 26.878 -3.402 -24.701 1.00 89.81 297 TYR A O 1
ATOM 2392 N N . THR A 1 298 ? 24.940 -4.535 -24.616 1.00 90.50 298 THR A N 1
ATOM 2393 C CA . THR A 1 298 ? 25.524 -5.873 -24.541 1.00 90.50 298 THR A CA 1
ATOM 2394 C C . THR A 1 298 ? 25.167 -6.653 -25.796 1.00 90.50 298 THR A C 1
ATOM 2396 O O . THR A 1 298 ? 24.033 -6.595 -26.271 1.00 90.50 298 THR A O 1
ATOM 2399 N N . SER A 1 299 ? 26.143 -7.380 -26.336 1.00 90.56 299 SER A N 1
ATOM 2400 C CA . SER A 1 299 ? 25.935 -8.302 -27.451 1.00 90.56 299 SER A CA 1
ATOM 2401 C C . SER A 1 299 ? 25.814 -9.716 -26.902 1.00 90.56 299 SER A C 1
ATOM 2403 O O . SER A 1 299 ? 26.689 -10.164 -26.165 1.00 90.56 299 SER A O 1
ATOM 2405 N N . GLU A 1 300 ? 24.754 -10.419 -27.279 1.00 89.69 300 GLU A N 1
ATOM 2406 C CA . GLU A 1 300 ? 24.498 -11.804 -26.879 1.00 89.69 300 GLU A CA 1
ATOM 2407 C C . GLU A 1 300 ? 24.044 -12.650 -28.075 1.00 89.69 300 GLU A C 1
ATOM 2409 O O . GLU A 1 300 ? 23.675 -12.117 -29.129 1.00 89.69 300 GLU A O 1
ATOM 2414 N N . SER A 1 301 ? 24.093 -13.977 -27.919 1.00 90.00 301 SER A N 1
ATOM 2415 C CA . SER A 1 301 ? 23.518 -14.892 -28.911 1.00 90.00 301 SER A CA 1
ATOM 2416 C C . SER A 1 301 ? 22.013 -14.672 -28.973 1.00 90.00 301 SER A C 1
ATOM 2418 O O . SER A 1 301 ? 21.344 -14.644 -27.938 1.00 90.00 301 SER A O 1
ATOM 2420 N N . CYS A 1 302 ? 21.489 -14.499 -30.183 1.00 88.19 302 CYS A N 1
ATOM 2421 C CA . CYS A 1 302 ? 20.070 -14.239 -30.350 1.00 88.19 302 CYS A CA 1
ATOM 2422 C C . CYS A 1 302 ? 19.268 -15.492 -29.976 1.00 88.19 302 CYS A C 1
ATOM 2424 O O . CYS A 1 302 ? 19.476 -16.558 -30.549 1.00 88.19 302 CYS A O 1
ATOM 2426 N N . ASN A 1 303 ? 18.323 -15.336 -29.049 1.00 88.31 303 ASN A N 1
ATOM 2427 C CA . ASN A 1 303 ? 17.347 -16.362 -28.694 1.00 88.31 303 ASN A CA 1
ATOM 2428 C C . ASN A 1 303 ? 15.929 -15.831 -28.889 1.00 88.31 303 ASN A C 1
ATOM 2430 O O . ASN A 1 303 ? 15.656 -14.664 -28.590 1.00 88.31 303 ASN A O 1
ATOM 2434 N N . ASN A 1 304 ? 15.022 -16.699 -29.341 1.00 89.25 304 ASN A N 1
ATOM 2435 C CA . ASN A 1 304 ? 13.610 -16.352 -29.434 1.00 89.25 304 ASN A CA 1
ATOM 2436 C C . ASN A 1 304 ? 13.056 -16.100 -28.024 1.00 89.25 304 ASN A C 1
ATOM 2438 O O . ASN A 1 304 ? 13.254 -16.917 -27.124 1.00 89.25 304 ASN A O 1
ATOM 2442 N N . LYS A 1 305 ? 12.370 -14.972 -27.822 1.00 90.00 305 LYS A N 1
ATOM 2443 C CA . LYS A 1 305 ? 11.818 -14.571 -26.517 1.00 90.00 305 LYS A CA 1
ATOM 2444 C C . LYS A 1 305 ? 10.340 -14.229 -26.660 1.00 90.00 305 LYS A C 1
ATOM 2446 O O . LYS A 1 305 ? 9.939 -13.592 -27.629 1.00 90.00 305 LYS A O 1
ATOM 2451 N N . TRP A 1 306 ? 9.558 -14.612 -25.658 1.00 90.88 306 TRP A N 1
ATOM 2452 C CA . TRP A 1 306 ? 8.152 -14.248 -25.513 1.00 90.88 306 TRP A CA 1
ATOM 2453 C C . TRP A 1 306 ? 7.959 -13.644 -24.133 1.00 90.88 306 TRP A C 1
ATOM 2455 O O . TRP A 1 306 ? 8.244 -14.285 -23.125 1.00 90.88 306 TRP A O 1
ATOM 2465 N N . ILE A 1 307 ? 7.513 -12.395 -24.087 1.00 91.56 307 ILE A N 1
ATOM 2466 C CA . ILE A 1 307 ? 7.368 -11.637 -22.849 1.00 91.56 307 ILE A CA 1
ATOM 2467 C C . ILE A 1 307 ? 5.912 -11.213 -22.735 1.00 91.56 307 ILE A C 1
ATOM 2469 O O . ILE A 1 307 ? 5.393 -10.499 -23.591 1.00 91.56 307 ILE A O 1
ATOM 2473 N N . THR A 1 308 ? 5.245 -11.654 -21.674 1.00 91.19 308 THR A N 1
ATOM 2474 C CA . THR A 1 308 ? 3.879 -11.233 -21.363 1.00 91.19 308 THR A CA 1
ATOM 2475 C C . THR A 1 308 ? 3.860 -9.750 -21.000 1.00 91.19 308 THR A C 1
ATOM 2477 O O . THR A 1 308 ? 4.665 -9.273 -20.194 1.00 91.19 308 THR A O 1
ATOM 2480 N N . LEU A 1 309 ? 2.946 -8.999 -21.615 1.00 90.00 309 LEU A N 1
ATOM 2481 C CA . LEU A 1 309 ? 2.744 -7.584 -21.313 1.00 90.00 309 LEU A CA 1
ATOM 2482 C C . LEU A 1 309 ? 1.613 -7.407 -20.293 1.00 90.00 309 LEU A C 1
ATOM 2484 O O . LEU A 1 309 ? 0.843 -8.323 -20.021 1.00 90.00 309 LEU A O 1
ATOM 2488 N N . GLN A 1 310 ? 1.508 -6.207 -19.713 1.00 84.31 310 GLN A N 1
ATOM 2489 C CA . GLN A 1 310 ? 0.474 -5.908 -18.712 1.00 84.31 310 GLN A CA 1
ATOM 2490 C C . GLN A 1 310 ? -0.953 -5.950 -19.274 1.00 84.31 310 GLN A C 1
ATOM 2492 O O . GLN A 1 310 ? -1.909 -6.145 -18.524 1.00 84.31 310 GLN A O 1
ATOM 2497 N N . LYS A 1 311 ? -1.115 -5.728 -20.582 1.00 86.75 311 LYS A N 1
ATOM 2498 C CA . LYS A 1 311 ? -2.409 -5.861 -21.247 1.00 86.75 311 LYS A CA 1
ATOM 2499 C C . LYS A 1 311 ? -2.725 -7.357 -21.413 1.00 86.75 311 LYS A C 1
ATOM 2501 O O . LYS A 1 311 ? -1.866 -8.082 -21.917 1.00 86.75 311 LYS A O 1
ATOM 2506 N N . PRO A 1 312 ? -3.929 -7.823 -21.026 1.00 86.75 312 PRO A N 1
ATOM 2507 C CA . PRO A 1 312 ? -4.330 -9.212 -21.231 1.00 86.75 312 PRO A CA 1
ATOM 2508 C C . PRO A 1 312 ? -4.148 -9.639 -22.688 1.00 86.75 312 PRO A C 1
ATOM 2510 O O . PRO A 1 312 ? -4.316 -8.824 -23.598 1.00 86.75 312 PRO A O 1
ATOM 2513 N N . ASN A 1 313 ? -3.813 -10.911 -22.906 1.00 88.88 313 ASN A N 1
ATOM 2514 C CA . ASN A 1 313 ? -3.650 -11.500 -24.240 1.00 88.88 313 ASN A CA 1
ATOM 2515 C C . ASN A 1 313 ? -2.676 -10.730 -25.150 1.00 88.88 313 ASN A C 1
ATOM 2517 O O . ASN A 1 313 ? -2.872 -10.660 -26.364 1.00 88.88 313 ASN A O 1
ATOM 2521 N N . THR A 1 314 ? -1.653 -10.107 -24.561 1.00 93.12 314 THR A N 1
ATOM 2522 C CA . THR A 1 314 ? -0.656 -9.330 -25.296 1.00 93.12 314 THR A CA 1
ATOM 2523 C C . THR A 1 314 ? 0.756 -9.789 -24.939 1.00 93.12 314 THR A C 1
ATOM 2525 O O . THR A 1 314 ? 1.108 -9.901 -23.761 1.00 93.12 314 THR A O 1
ATOM 2528 N N . TRP A 1 315 ? 1.584 -10.014 -25.958 1.00 92.94 315 TRP A N 1
ATOM 2529 C CA . TRP A 1 315 ? 2.965 -10.470 -25.819 1.00 92.94 315 TRP A CA 1
ATOM 2530 C C . TRP A 1 315 ? 3.911 -9.624 -26.665 1.00 92.94 315 TRP A C 1
ATOM 2532 O O . TRP A 1 315 ? 3.615 -9.312 -27.814 1.00 92.94 315 TRP A O 1
ATOM 2542 N N . LEU A 1 316 ? 5.077 -9.298 -26.120 1.00 93.56 316 LEU A N 1
ATOM 2543 C CA . LEU A 1 316 ? 6.231 -8.862 -26.897 1.00 93.56 316 LEU A CA 1
ATOM 2544 C C . LEU A 1 316 ? 6.993 -10.114 -27.332 1.00 93.56 316 LEU A C 1
ATOM 2546 O O . LEU A 1 316 ? 7.419 -10.902 -26.485 1.00 93.56 316 LEU A O 1
ATOM 2550 N N . TYR A 1 317 ? 7.160 -10.296 -28.636 1.00 92.62 317 TYR A N 1
ATOM 2551 C CA . TYR A 1 317 ? 7.930 -11.401 -29.191 1.00 92.62 317 TYR A CA 1
ATOM 2552 C C . TYR A 1 317 ? 9.224 -10.889 -29.814 1.00 92.62 317 TYR A C 1
ATOM 2554 O O . TYR A 1 317 ? 9.260 -9.810 -30.406 1.00 92.62 317 TYR A O 1
ATOM 2562 N N . VAL A 1 318 ? 10.275 -11.691 -29.701 1.00 91.12 318 VAL A N 1
ATOM 2563 C CA . VAL A 1 318 ? 11.558 -11.508 -30.379 1.00 91.12 318 VAL A CA 1
ATOM 2564 C C . VAL A 1 318 ? 11.854 -12.794 -31.126 1.00 91.12 318 VAL A C 1
ATOM 2566 O O . VAL A 1 318 ? 11.904 -13.863 -30.518 1.00 91.12 318 VAL A O 1
ATOM 2569 N N . CYS A 1 319 ? 12.059 -12.677 -32.430 1.00 90.88 319 CYS A N 1
ATOM 2570 C CA . CYS A 1 319 ? 12.294 -13.781 -33.342 1.00 90.88 319 CYS A CA 1
ATOM 2571 C C . CYS A 1 319 ? 13.599 -13.548 -34.098 1.00 90.88 319 CYS A C 1
ATOM 2573 O O . CYS A 1 319 ? 13.685 -12.666 -34.952 1.00 90.88 319 CYS A O 1
ATOM 2575 N N . CYS A 1 320 ? 14.617 -14.334 -33.751 1.00 87.69 320 CYS A N 1
ATOM 2576 C CA . CYS A 1 320 ? 15.960 -14.266 -34.337 1.00 87.69 320 CYS A CA 1
ATOM 2577 C C . CYS A 1 320 ? 15.979 -14.696 -35.801 1.00 87.69 320 CYS A C 1
ATOM 2579 O O . CYS A 1 320 ? 16.756 -14.191 -36.608 1.00 87.69 320 CYS A O 1
ATOM 2581 N N . THR A 1 321 ? 15.087 -15.626 -36.119 1.00 86.12 321 THR A N 1
ATOM 2582 C CA . THR A 1 321 ? 14.737 -16.110 -37.450 1.00 86.12 321 THR A CA 1
ATOM 2583 C C . THR A 1 321 ? 13.212 -16.121 -37.566 1.00 86.12 321 THR A C 1
ATOM 2585 O O . THR A 1 321 ? 12.515 -15.615 -36.687 1.00 86.12 321 THR A O 1
ATOM 2588 N N . ASP A 1 322 ? 12.665 -16.682 -38.639 1.00 86.88 322 ASP A N 1
ATOM 2589 C CA . ASP A 1 322 ? 11.218 -16.791 -38.816 1.00 86.88 322 ASP A CA 1
ATOM 2590 C C . ASP A 1 322 ? 10.604 -17.702 -37.738 1.00 86.88 322 ASP A C 1
ATOM 2592 O O . ASP A 1 322 ? 10.794 -18.919 -37.747 1.00 86.88 322 ASP A O 1
ATOM 2596 N N . CYS A 1 323 ? 9.831 -17.123 -36.818 1.00 89.25 323 CYS A N 1
ATOM 2597 C CA . CYS A 1 323 ? 9.043 -17.891 -35.861 1.00 89.25 323 CYS A CA 1
ATOM 2598 C C . CYS A 1 323 ? 7.736 -18.337 -36.512 1.00 89.25 323 CYS A C 1
ATOM 2600 O O . CYS A 1 323 ? 6.993 -17.512 -37.047 1.00 89.25 323 CYS A O 1
ATOM 2602 N N . GLN A 1 324 ? 7.412 -19.623 -36.403 1.00 90.31 324 GLN A N 1
ATOM 2603 C CA . GLN A 1 324 ? 6.110 -20.146 -36.807 1.00 90.31 324 GLN A CA 1
ATOM 2604 C C . GLN A 1 324 ? 5.136 -20.056 -35.632 1.00 90.31 324 GLN A C 1
ATOM 2606 O O . GLN A 1 324 ? 5.331 -20.695 -34.600 1.00 90.31 324 GLN A O 1
ATOM 2611 N N . LEU A 1 325 ? 4.090 -19.252 -35.789 1.00 89.69 325 LEU A N 1
ATOM 2612 C CA . LEU A 1 325 ? 3.005 -19.114 -34.829 1.00 89.69 325 LEU A CA 1
ATOM 2613 C C . LEU A 1 325 ? 1.849 -20.021 -35.249 1.00 89.69 325 LEU A C 1
ATOM 2615 O O . LEU A 1 325 ? 1.326 -19.870 -36.351 1.00 89.69 325 LEU A O 1
ATOM 2619 N N . GLN A 1 326 ? 1.426 -20.921 -34.367 1.00 88.62 326 GLN A N 1
ATOM 2620 C CA . GLN A 1 326 ? 0.182 -21.671 -34.524 1.00 88.62 326 GLN A CA 1
ATOM 2621 C C . GLN A 1 326 ? -0.918 -20.986 -33.712 1.00 88.62 326 GLN A C 1
ATOM 2623 O O . GLN A 1 326 ? -0.805 -20.846 -32.497 1.00 88.62 326 GLN A O 1
ATOM 2628 N N . ILE A 1 327 ? -1.970 -20.540 -34.393 1.00 85.94 327 ILE A N 1
ATOM 2629 C CA . ILE A 1 327 ? -3.130 -19.877 -33.798 1.00 85.94 327 ILE A CA 1
ATOM 2630 C C . ILE A 1 327 ? -4.307 -20.844 -33.896 1.00 85.94 327 ILE A C 1
ATOM 2632 O O . ILE A 1 327 ? -4.665 -21.273 -34.995 1.00 85.94 327 ILE A O 1
ATOM 2636 N N . ILE A 1 328 ? -4.895 -21.189 -32.751 1.00 87.00 328 ILE A N 1
ATOM 2637 C CA . ILE A 1 328 ? -6.019 -22.122 -32.652 1.00 87.00 328 ILE A CA 1
ATOM 2638 C C . ILE A 1 328 ? -7.246 -21.347 -32.164 1.00 87.00 328 ILE A C 1
ATOM 2640 O O . ILE A 1 328 ? -7.279 -20.911 -31.014 1.00 87.00 328 ILE A O 1
ATOM 2644 N N . CYS A 1 329 ? -8.251 -21.198 -33.028 1.00 81.81 329 CYS A N 1
ATOM 2645 C CA . CYS A 1 329 ? -9.528 -20.549 -32.717 1.00 81.81 329 CYS A CA 1
ATOM 2646 C C . CYS A 1 329 ? -10.677 -21.490 -33.091 1.00 81.81 329 CYS A C 1
ATOM 2648 O O . CYS A 1 329 ? -10.761 -21.906 -34.244 1.00 81.81 329 CYS A O 1
ATOM 2650 N N . GLU A 1 330 ? -11.546 -21.839 -32.136 1.00 83.00 330 GLU A N 1
ATOM 2651 C CA . GLU A 1 330 ? -12.770 -22.635 -32.378 1.00 83.00 330 GLU A CA 1
ATOM 2652 C C . GLU A 1 330 ? -12.538 -23.916 -33.211 1.00 83.00 330 GLU A C 1
ATOM 2654 O O . GLU A 1 330 ? -13.306 -24.266 -34.103 1.00 83.00 330 GLU A O 1
ATOM 2659 N N . GLY A 1 331 ? -11.423 -24.612 -32.955 1.00 80.50 331 GLY A N 1
ATOM 2660 C CA . GLY A 1 331 ? -11.047 -25.841 -33.666 1.00 80.50 331 GLY A CA 1
ATOM 2661 C C . GLY A 1 331 ? -10.380 -25.633 -35.033 1.00 80.50 331 GLY A C 1
ATOM 2662 O O . GLY A 1 331 ? -9.953 -26.607 -35.650 1.00 80.50 331 GLY A O 1
ATOM 2663 N N . ARG A 1 332 ? -10.223 -24.389 -35.505 1.00 82.19 332 ARG A N 1
ATOM 2664 C CA . ARG A 1 332 ? -9.434 -24.051 -36.699 1.00 82.19 332 ARG A CA 1
ATOM 2665 C C . ARG A 1 332 ? -8.005 -23.696 -36.309 1.00 82.19 332 ARG A C 1
ATOM 2667 O O . ARG A 1 332 ? -7.782 -22.826 -35.470 1.00 82.19 332 ARG A O 1
ATOM 2674 N N . MET A 1 333 ? -7.041 -24.351 -36.952 1.00 85.50 333 MET A N 1
ATOM 2675 C CA . MET A 1 333 ? -5.619 -24.047 -36.813 1.00 85.50 333 MET A CA 1
ATOM 2676 C C . MET A 1 333 ? -5.154 -23.219 -38.009 1.00 85.50 333 MET A C 1
ATOM 2678 O O . MET A 1 333 ? -5.332 -23.618 -39.158 1.00 85.50 333 MET A O 1
ATOM 2682 N N . THR A 1 334 ? -4.529 -22.079 -37.740 1.00 87.38 334 THR A N 1
ATOM 2683 C CA . THR A 1 334 ? -3.833 -21.278 -38.752 1.00 87.38 334 THR A CA 1
ATOM 2684 C C . THR A 1 334 ? -2.372 -21.131 -38.357 1.00 87.38 334 THR A C 1
ATOM 2686 O O . THR A 1 334 ? -2.043 -21.031 -37.176 1.00 87.38 334 THR A O 1
ATOM 2689 N N . THR A 1 335 ? -1.471 -21.161 -39.337 1.00 89.00 335 THR A N 1
ATOM 2690 C CA . THR A 1 335 ? -0.038 -20.952 -39.107 1.00 89.00 335 THR A CA 1
ATOM 2691 C C . THR A 1 335 ? 0.392 -19.648 -39.753 1.00 89.00 335 THR A C 1
ATOM 2693 O O . THR A 1 335 ? 0.051 -19.378 -40.904 1.00 89.00 335 THR A O 1
ATOM 2696 N N . LYS A 1 336 ? 1.136 -18.827 -39.013 1.00 89.12 336 LYS A N 1
ATOM 2697 C CA . LYS A 1 336 ? 1.656 -17.550 -39.496 1.00 89.12 336 LYS A CA 1
ATOM 2698 C C . LYS A 1 336 ? 3.127 -17.417 -39.136 1.00 89.12 336 LYS A C 1
ATOM 2700 O O . LYS A 1 336 ? 3.499 -17.586 -37.980 1.00 89.12 336 LYS A O 1
ATOM 2705 N N . ALA A 1 337 ? 3.953 -17.068 -40.115 1.00 89.94 337 ALA A N 1
ATOM 2706 C CA . ALA A 1 337 ? 5.340 -16.715 -39.861 1.00 89.94 337 ALA A CA 1
ATOM 2707 C C . ALA A 1 337 ? 5.421 -15.264 -39.363 1.00 89.94 337 ALA A C 1
ATOM 2709 O O . ALA A 1 337 ? 4.863 -14.356 -39.985 1.00 89.94 337 ALA A O 1
ATOM 2710 N N . ILE A 1 338 ? 6.120 -15.045 -38.253 1.00 89.56 338 ILE A N 1
ATOM 2711 C CA . ILE A 1 338 ? 6.445 -13.716 -37.728 1.00 89.56 338 ILE A CA 1
ATOM 2712 C C . ILE A 1 338 ? 7.961 -13.542 -37.686 1.00 89.56 338 ILE A C 1
ATOM 2714 O O . ILE A 1 338 ? 8.710 -14.503 -37.507 1.00 89.56 338 ILE A O 1
ATOM 2718 N N . ARG A 1 339 ? 8.412 -12.302 -37.880 1.00 86.12 339 ARG A N 1
ATOM 2719 C CA . ARG A 1 339 ? 9.832 -11.959 -38.000 1.00 86.12 339 ARG A CA 1
ATOM 2720 C C . ARG A 1 339 ? 10.208 -10.849 -37.041 1.00 86.12 339 ARG A C 1
ATOM 2722 O O . ARG A 1 339 ? 9.383 -9.984 -36.743 1.00 86.12 339 ARG A O 1
ATOM 2729 N N . SER A 1 340 ? 11.486 -10.833 -36.671 1.00 85.00 340 SER A N 1
ATOM 2730 C CA . SER A 1 340 ? 12.104 -9.746 -35.921 1.00 85.00 340 SER A CA 1
ATOM 2731 C C . SER A 1 340 ? 11.419 -9.532 -34.564 1.00 85.00 340 SER A C 1
ATOM 2733 O O . SER A 1 340 ? 11.053 -10.506 -33.905 1.00 85.00 340 SER A O 1
ATOM 2735 N N . THR A 1 341 ? 11.234 -8.288 -34.132 1.00 89.00 341 THR A N 1
ATOM 2736 C CA . THR A 1 341 ? 10.573 -7.961 -32.863 1.00 89.00 341 THR A CA 1
ATOM 2737 C C . THR A 1 341 ? 9.235 -7.268 -33.096 1.00 89.00 341 THR A C 1
ATOM 2739 O O . THR A 1 341 ? 9.133 -6.382 -33.943 1.00 89.00 341 THR A O 1
ATOM 2742 N N . GLY A 1 342 ? 8.213 -7.623 -32.317 1.00 90.25 342 GLY A N 1
ATOM 2743 C CA . GLY A 1 342 ? 6.906 -6.974 -32.390 1.00 90.25 342 GLY A CA 1
ATOM 2744 C C . GLY A 1 342 ? 6.001 -7.287 -31.204 1.00 90.25 342 GLY A C 1
ATOM 2745 O O . GLY A 1 342 ? 6.349 -8.064 -30.316 1.00 90.25 342 GLY A O 1
ATOM 2746 N N . ILE A 1 343 ? 4.822 -6.664 -31.194 1.00 92.50 343 ILE A N 1
ATOM 2747 C CA . ILE A 1 343 ? 3.773 -6.930 -30.206 1.00 92.50 343 ILE A CA 1
ATOM 2748 C C . ILE A 1 343 ? 2.679 -7.757 -30.878 1.00 92.50 343 ILE A C 1
ATOM 2750 O O . ILE A 1 343 ? 2.143 -7.367 -31.914 1.00 92.50 343 ILE A O 1
ATOM 2754 N N . LEU A 1 344 ? 2.350 -8.894 -30.273 1.00 91.56 344 LEU A N 1
ATOM 2755 C CA . LEU A 1 344 ? 1.228 -9.743 -30.642 1.00 91.56 344 LEU A CA 1
ATOM 2756 C C . LEU A 1 344 ? 0.079 -9.490 -29.665 1.00 91.56 344 LEU A C 1
ATOM 2758 O O . LEU A 1 344 ? 0.258 -9.628 -28.457 1.00 91.56 344 LEU A O 1
ATOM 2762 N N . GLU A 1 345 ? -1.101 -9.163 -30.184 1.00 91.31 345 GLU A N 1
ATOM 2763 C CA . GLU A 1 345 ? -2.331 -9.038 -29.401 1.00 91.31 345 GLU A CA 1
ATOM 2764 C C . GLU A 1 345 ? -3.366 -10.027 -29.940 1.00 91.31 345 GLU A C 1
ATOM 2766 O O . GLU A 1 345 ? -3.753 -9.947 -31.107 1.00 91.31 345 GLU A O 1
ATOM 2771 N N . ALA A 1 346 ? -3.815 -10.953 -29.093 1.00 85.88 346 ALA A N 1
ATOM 2772 C CA . ALA A 1 346 ? -4.919 -11.842 -29.423 1.00 85.88 346 ALA A CA 1
ATOM 2773 C C . ALA A 1 346 ? -6.236 -11.187 -28.995 1.00 85.88 346 ALA A C 1
ATOM 2775 O O . ALA A 1 346 ? -6.499 -10.984 -27.806 1.00 85.88 346 ALA A O 1
ATOM 2776 N N . LYS A 1 347 ? -7.062 -10.845 -29.984 1.00 81.12 347 LYS A N 1
ATOM 2777 C CA . LYS A 1 347 ? -8.403 -10.303 -29.773 1.00 81.12 347 LYS A CA 1
ATOM 2778 C C . LYS A 1 347 ? -9.425 -11.415 -29.949 1.00 81.12 347 LYS A C 1
ATOM 2780 O O . LYS A 1 347 ? -9.276 -12.259 -30.827 1.00 81.12 347 LYS A O 1
ATOM 2785 N N . LYS A 1 348 ? -10.447 -11.407 -29.099 1.00 70.56 348 LYS A N 1
ATOM 2786 C CA . LYS A 1 348 ? -11.658 -12.192 -29.323 1.00 70.56 348 LYS A CA 1
ATOM 2787 C C . LYS A 1 348 ? -12.512 -11.399 -30.311 1.00 70.56 348 LYS A C 1
ATOM 2789 O O . LYS A 1 348 ? -12.696 -10.201 -30.086 1.00 70.56 348 LYS A O 1
ATOM 2794 N N . ASP A 1 349 ? -12.966 -12.029 -31.389 1.00 62.28 349 ASP A N 1
ATOM 2795 C CA . ASP A 1 349 ? -13.962 -11.409 -32.263 1.00 62.28 349 ASP A CA 1
ATOM 2796 C C . ASP A 1 349 ? -15.240 -11.168 -31.437 1.00 62.28 349 ASP A C 1
ATOM 2798 O O . ASP A 1 349 ? -15.604 -12.003 -30.602 1.00 62.28 349 ASP A O 1
ATOM 2802 N N . ALA A 1 350 ? -15.807 -9.965 -31.569 1.00 44.31 350 ALA A N 1
ATOM 2803 C CA . ALA A 1 350 ? -16.941 -9.485 -30.778 1.00 44.31 350 ALA A CA 1
ATOM 2804 C C . ALA A 1 350 ? -18.266 -10.099 -31.234 1.00 44.31 350 ALA A C 1
ATOM 2806 O O . ALA A 1 350 ? -18.445 -10.231 -32.467 1.00 44.31 350 ALA A O 1
#

Secondary structure (DSSP, 8-state):
--PPPP-----S-HHHHHHHHHHHTBPPHHHHHHHHHHHHHHTT-THHHHHHHHTT-----GGGTTHHHHHHHHHHHHHHHHHHHHHHHHHHHH--STTSHHHHHHHHHHHHHHHHHHHHHHHHHHHHHHHHHHHHHTT---TTTS-HHHHHHHHHHHHTT--TTEE-S-S-TTTSHHHHHHH-EEEEEE-SS-EEEEEE---EES--EEEEE--PPPEEEETTEEEEEPPS-SEEEEETTSSEEEEE-HHHHHTSEEEETTEEE-------EETTSS---HHHHHHHTPPPS---EEEEE---EEEE-SSTTEEEEEEEEEEEEEEEETTEEEEEEEEEEEEEE-PPP-

Radius of gyration: 33.35 Å; Cα contacts (8 Å, |Δi|>4): 396; chains: 1; bounding box: 83×49×95 Å

Solvent-accessible surface area (backbone atoms only — not comparable to full-atom values): 21011 Å² total; per-residue (Å²): 140,79,84,86,78,86,82,81,81,87,70,96,63,73,69,64,56,60,60,48,32,76,75,61,33,45,57,55,69,69,60,52,53,50,50,51,50,48,56,65,42,47,80,76,35,75,72,54,53,60,53,36,50,73,68,78,42,85,87,79,70,55,54,67,61,57,47,45,62,49,44,58,58,45,51,56,49,48,53,51,41,52,53,41,48,56,50,42,54,57,50,64,75,63,69,84,61,92,81,59,56,64,62,48,52,51,42,51,50,52,42,53,52,50,51,52,50,51,52,51,50,54,52,50,53,53,49,51,54,51,52,37,52,53,32,28,65,73,42,36,73,43,55,78,70,56,35,70,72,54,51,52,53,52,50,53,57,52,64,78,66,52,56,92,59,46,38,70,83,60,94,48,67,87,84,41,47,76,49,49,61,76,53,37,43,29,27,43,46,81,51,103,89,44,81,47,73,50,74,46,70,70,70,31,65,73,72,62,61,52,76,42,77,59,75,69,70,63,45,73,80,49,72,58,33,21,40,28,56,61,64,97,45,52,24,37,34,31,30,86,82,68,48,37,35,35,79,36,46,72,70,63,56,70,72,27,50,72,70,49,102,88,41,71,53,65,90,70,98,64,77,76,40,67,54,88,49,97,81,63,58,54,62,55,28,67,74,69,72,45,92,74,96,81,73,60,69,46,80,44,74,43,63,72,42,78,41,81,46,95,53,81,60,28,32,42,39,35,25,45,52,78,38,79,43,79,46,78,55,98,90,44,77,47,78,47,78,44,64,48,69,51,76,49,71,69,76,79,87,129

Foldseek 3Di:
DDDDDDDDDDDPPPPVVVVVCVVFQADDPVVVVVVVVLVVVVVPDVVSCVVCLLVLHDDDDLCVQQVVVLVVVLVVLVVLLVVLVVVLVVLVVVPPDPPSVVVNVVSVVSNVVSVVVNVVSVVVSVVLVVVQVVCLRVFAHDCSSVPLVNVLVSQVSSQVNDDPFKDALDPDCVVQVVLQRLQWGWHWDDDPPDIDIDIDGDIDTPWAWDKDADDWAWDQPALWKTKTFDFPARIKTATPVRFKIWGDYPVQQVQWRDSDPRGTHGPDPTDIDTPPDLDDAPSSCVVVVNDHDDTDMDMDTDDWDWADDPDPQKIKTAHSAWDWDWDADPNDTDIDTDHGIDMDHDDDDD